Protein AF-A0A2W0BFN1-F1 (afdb_monomer)

Mean predicted aligned error: 18.34 Å

Nearest PDB structures (foldseek):
  6elt-assembly1_A  TM=2.221E-01  e=1.444E+00  Malus domestica

Foldseek 3Di:
DDDDDDDDDDPPPPPPDPPPQPAWWKKWKWQFADWDDWWFWWKWAFQDADDPVPDDPVDHGDTDDTPGPGQTDDPVSHRHIDIDGCPVVVVCPVVVVGDHRDIDTGGPPDIGTDTDAQPPPPDPDRGDRDTDRPDHGPDPPDPPDPDDDDDDDDDDDDDDDDDDDDDDDDDDDDDDDDDDDDDD

Solvent-accessible surface area (backbone atoms only — not comparable to full-atom values): 12306 Å² total; per-residue (Å²): 140,80,88,82,80,85,78,82,83,72,80,78,84,74,91,78,68,88,69,71,83,65,61,50,44,28,29,46,36,45,41,25,68,45,68,86,37,60,37,25,27,27,40,25,34,28,64,37,83,79,53,82,95,67,58,41,97,92,52,66,62,50,74,52,60,72,80,39,73,66,50,75,38,51,83,82,38,57,77,29,74,48,77,42,79,40,38,69,63,52,49,30,45,76,68,64,77,42,83,83,53,56,75,41,82,42,69,59,63,79,50,36,75,40,64,58,49,69,86,49,89,87,54,100,59,82,38,59,80,48,78,41,73,75,41,84,41,76,82,71,78,79,75,77,80,74,79,80,76,79,82,76,80,81,77,80,82,80,80,83,78,78,83,77,83,82,77,83,82,76,80,82,77,81,83,76,81,83,78,84,83,82,92,132

Secondary structure (DSSP, 8-state):
--PPPPPP--------------PPPEEEEEEEEEEEE-EEEEEEEE-S---GGG--TTSPPPEEEEEEEEEEE-GGGTTEEEEEE-HHHHHHHHTTSS----EEEEEESS-EEEE--TT-TTSSS-----EEE---PPPPPPPPPPPPPPPPPPPPPPPPPPPPPPPPPPPPPPPPPPPPPPP-

Struc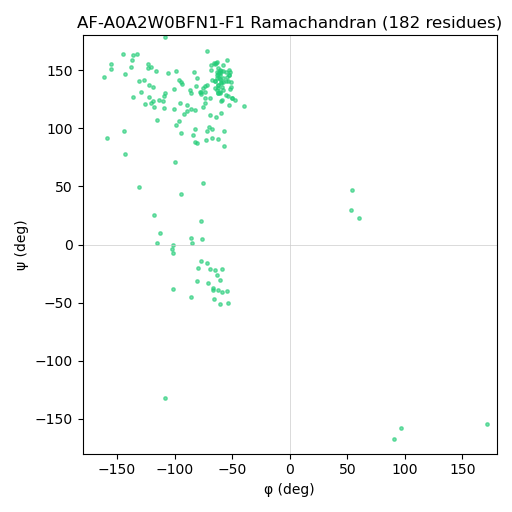ture (mmCIF, N/CA/C/O backbone):
data_AF-A0A2W0BFN1-F1
#
_entry.id   AF-A0A2W0BFN1-F1
#
loop_
_atom_site.group_PDB
_atom_site.id
_atom_site.type_symbol
_atom_site.label_atom_id
_atom_site.label_alt_id
_atom_site.label_comp_id
_atom_site.label_asym_id
_atom_site.label_entity_id
_atom_site.label_seq_id
_atom_site.pdbx_PDB_ins_code
_atom_site.Cartn_x
_atom_site.Cartn_y
_atom_site.Cartn_z
_atom_site.occupancy
_atom_site.B_iso_or_equiv
_atom_site.auth_seq_id
_atom_site.auth_comp_id
_atom_site.auth_asym_id
_atom_site.auth_atom_id
_atom_site.pdbx_PDB_model_num
ATOM 1 N N . MET A 1 1 ? 3.990 25.403 72.507 1.00 41.53 1 MET A N 1
ATOM 2 C CA . MET A 1 1 ? 3.466 24.289 71.687 1.00 41.53 1 MET A CA 1
ATOM 3 C C . MET A 1 1 ? 2.270 24.810 70.907 1.00 41.53 1 MET A C 1
ATOM 5 O O . MET A 1 1 ? 1.248 25.089 71.515 1.00 41.53 1 MET A O 1
ATOM 9 N N . HIS A 1 2 ? 2.422 25.032 69.601 1.00 37.16 2 HIS A N 1
ATOM 10 C CA . HIS A 1 2 ? 1.338 25.475 68.718 1.00 37.16 2 HIS A CA 1
ATOM 11 C C . HIS A 1 2 ? 0.941 24.310 67.798 1.00 37.16 2 HIS A C 1
ATOM 13 O O . HIS A 1 2 ? 1.837 23.699 67.214 1.00 37.16 2 HIS A O 1
ATOM 19 N N . PRO A 1 3 ? -0.353 23.970 67.668 1.00 35.69 3 PRO A N 1
ATOM 20 C CA . PRO A 1 3 ? -0.784 22.882 66.800 1.00 35.69 3 PRO A CA 1
ATOM 21 C C . PRO A 1 3 ? -0.696 23.301 65.326 1.00 35.69 3 PRO A C 1
ATOM 23 O O . PRO A 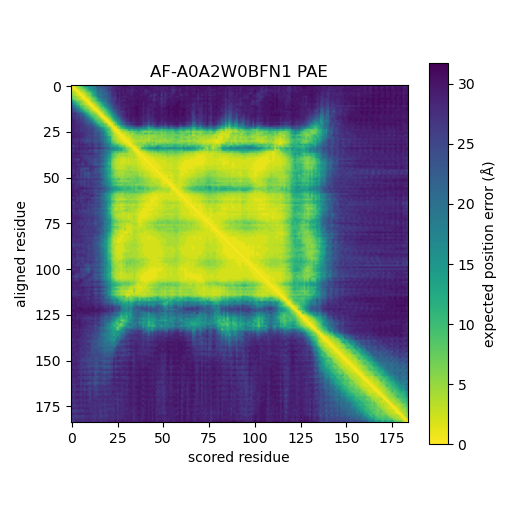1 3 ? -1.256 24.320 64.915 1.00 35.69 3 PRO A O 1
ATOM 26 N N . VAL A 1 4 ? 0.011 22.499 64.529 1.00 40.69 4 VAL A N 1
ATOM 27 C CA . VAL A 1 4 ? 0.112 22.645 63.072 1.00 40.69 4 VAL A CA 1
ATOM 28 C C . VAL A 1 4 ? -1.213 22.189 62.452 1.00 40.69 4 VAL A C 1
ATOM 30 O O . VAL A 1 4 ? -1.637 21.055 62.667 1.00 40.69 4 VAL A O 1
ATOM 33 N N . ARG A 1 5 ? -1.889 23.066 61.698 1.00 34.88 5 ARG A N 1
ATOM 34 C CA . ARG A 1 5 ? -3.073 22.695 60.903 1.00 34.88 5 ARG A CA 1
ATOM 35 C C . ARG A 1 5 ? -2.626 22.062 59.575 1.00 34.88 5 ARG A C 1
ATOM 37 O O . ARG A 1 5 ? -1.735 22.624 58.939 1.00 34.88 5 ARG A O 1
ATOM 44 N N . PRO A 1 6 ? -3.236 20.955 59.119 1.00 33.44 6 PRO A N 1
ATOM 45 C CA . PRO A 1 6 ? -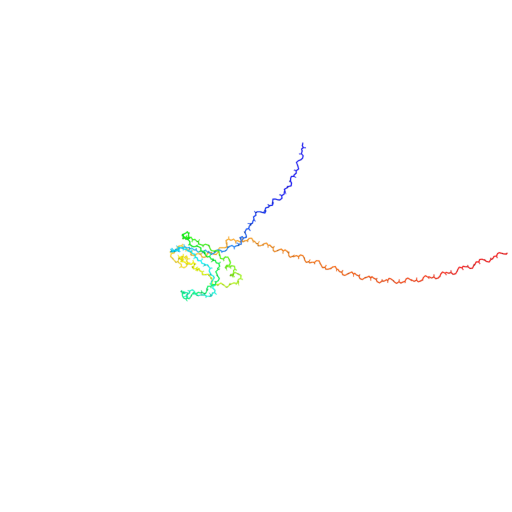2.955 20.401 57.799 1.00 33.44 6 PRO A CA 1
ATOM 46 C C . PRO A 1 6 ? -3.579 21.261 56.687 1.00 33.44 6 PRO A C 1
ATOM 48 O O . PRO A 1 6 ? -4.754 21.621 56.751 1.00 33.44 6 PRO A O 1
ATOM 51 N N . LEU A 1 7 ? -2.782 21.587 55.665 1.00 33.12 7 LEU A N 1
ATOM 52 C CA . LEU A 1 7 ? -3.231 22.197 54.408 1.00 33.12 7 LEU A CA 1
ATOM 53 C C . LEU A 1 7 ? -3.931 21.133 53.540 1.00 33.12 7 LEU A C 1
ATOM 55 O O . LEU A 1 7 ? -3.385 20.037 53.392 1.00 33.12 7 LEU A O 1
ATOM 59 N N . PRO A 1 8 ? -5.098 21.419 52.936 1.00 34.53 8 PRO A N 1
ATOM 60 C CA . PRO A 1 8 ? -5.735 20.488 52.014 1.00 34.53 8 PRO A CA 1
ATOM 61 C C . PRO A 1 8 ? -4.921 20.384 50.716 1.00 34.53 8 PRO A C 1
ATOM 63 O O . PRO A 1 8 ? -4.637 21.385 50.057 1.00 34.53 8 PRO A O 1
ATOM 66 N N . LEU A 1 9 ? -4.563 19.156 50.338 1.00 33.09 9 LEU A N 1
ATOM 67 C CA . LEU A 1 9 ? -4.060 18.833 49.006 1.00 33.09 9 LEU A CA 1
ATOM 68 C C . LEU A 1 9 ? -5.203 19.030 48.004 1.00 33.09 9 LEU A C 1
ATOM 70 O O . LEU A 1 9 ? -6.071 18.171 47.861 1.00 33.09 9 LEU A O 1
ATOM 74 N N . ALA A 1 10 ? -5.216 20.169 47.315 1.00 34.22 10 ALA A N 1
ATOM 75 C CA . ALA A 1 10 ? -6.008 20.304 46.102 1.00 34.22 10 ALA A CA 1
ATOM 76 C C . ALA A 1 10 ? -5.443 19.341 45.036 1.00 34.22 10 ALA A C 1
ATOM 78 O O . ALA A 1 10 ? -4.218 19.296 44.856 1.00 34.22 10 ALA A O 1
ATOM 79 N N . PRO A 1 11 ? -6.284 18.578 44.315 1.00 32.56 11 PRO A N 1
ATOM 80 C CA . PRO A 1 11 ? -5.831 17.809 43.166 1.00 32.56 11 PRO A CA 1
ATOM 81 C C . PRO A 1 11 ? -5.217 18.771 42.147 1.00 32.56 11 PRO A C 1
ATOM 83 O O . PRO A 1 11 ? -5.860 19.735 41.731 1.00 32.56 11 PRO A O 1
ATOM 86 N N . ARG A 1 12 ? -3.962 18.530 41.757 1.00 33.00 12 ARG A N 1
ATOM 87 C CA . ARG A 1 12 ? -3.362 19.218 40.612 1.00 33.00 12 ARG A CA 1
ATOM 88 C C . ARG A 1 12 ? -4.212 18.894 39.385 1.00 33.00 12 ARG A C 1
ATOM 90 O O . ARG A 1 12 ? -4.265 17.742 38.965 1.00 33.00 12 ARG A O 1
ATOM 97 N N . ASP A 1 13 ? -4.877 19.916 38.851 1.00 39.34 13 ASP A N 1
ATOM 98 C CA . ASP A 1 13 ? -5.512 19.902 37.535 1.00 39.34 13 ASP A CA 1
ATOM 99 C C . ASP A 1 13 ? -4.426 19.569 36.504 1.00 39.34 13 ASP A C 1
ATOM 101 O O . ASP A 1 13 ? -3.613 20.415 36.135 1.00 39.34 13 ASP A O 1
ATOM 105 N N . ASN A 1 14 ? -4.350 18.297 36.108 1.00 36.16 14 ASN A N 1
ATOM 106 C CA . ASN A 1 14 ? -3.402 17.817 35.112 1.00 36.16 14 ASN A CA 1
ATOM 107 C C . ASN A 1 14 ? -4.052 17.804 33.721 1.00 36.16 14 ASN A C 1
ATOM 109 O O . ASN A 1 14 ? -3.891 16.857 32.956 1.00 36.16 14 ASN A O 1
ATOM 113 N N . ARG A 1 15 ? -4.788 18.868 33.370 1.00 38.66 15 ARG A N 1
ATOM 114 C CA . ARG A 1 15 ? -5.240 19.142 31.995 1.00 38.66 15 ARG A CA 1
ATOM 115 C C . ARG A 1 15 ? -4.110 19.676 31.108 1.00 38.66 15 ARG A C 1
ATOM 117 O O . ARG A 1 15 ? -4.233 20.711 30.462 1.00 38.66 15 ARG A O 1
ATOM 124 N N . ARG A 1 16 ? -2.993 18.946 31.065 1.00 38.72 16 ARG A N 1
ATOM 125 C CA . ARG A 1 16 ? -1.975 19.047 30.010 1.00 38.72 16 ARG A CA 1
ATOM 126 C C . ARG A 1 16 ? -1.408 17.672 29.693 1.00 38.72 16 ARG A C 1
ATOM 128 O O . ARG A 1 16 ? -0.296 17.327 30.070 1.00 38.72 16 ARG A O 1
ATOM 135 N N . SER A 1 17 ? -2.186 16.917 28.942 1.00 35.03 17 SER A N 1
ATOM 136 C CA . SER A 1 17 ? -1.649 16.106 27.862 1.00 35.03 17 SER A CA 1
ATOM 137 C C . SER A 1 17 ? -2.816 15.841 26.935 1.00 35.03 17 SER A C 1
ATOM 139 O O . SER A 1 17 ? -3.565 14.884 27.131 1.00 35.03 17 SER A O 1
ATOM 141 N N . ASP A 1 18 ? -2.974 16.708 25.942 1.00 38.28 18 ASP A N 1
ATOM 142 C CA . ASP A 1 18 ? -3.550 16.300 24.673 1.00 38.28 18 ASP A CA 1
ATOM 143 C C . ASP A 1 18 ? -2.665 15.156 24.164 1.00 38.28 18 ASP A C 1
ATOM 145 O O . ASP A 1 18 ? -1.675 15.358 23.462 1.00 38.28 18 ASP A O 1
ATOM 149 N N . GLN A 1 19 ? -2.957 13.936 24.620 1.00 34.06 19 GLN A N 1
ATOM 150 C CA . GLN A 1 19 ? -2.520 12.743 23.933 1.00 34.06 19 GLN A CA 1
ATOM 151 C C . GLN A 1 19 ? -3.294 12.745 22.628 1.00 34.06 19 GLN A C 1
ATOM 153 O O . GLN A 1 19 ? -4.426 12.272 22.550 1.00 34.06 19 GLN A O 1
ATOM 158 N N . GLN A 1 20 ? -2.668 13.348 21.618 1.00 34.41 20 GLN A N 1
ATOM 159 C CA . GLN A 1 20 ? -2.925 13.036 20.227 1.00 34.41 20 GLN A CA 1
ATOM 160 C C . GLN A 1 20 ? -3.099 11.523 20.126 1.00 34.41 20 GLN A C 1
ATOM 162 O O . GLN A 1 20 ? -2.230 10.746 20.534 1.00 34.41 20 GLN A O 1
ATOM 167 N N . GLY A 1 21 ? -4.288 11.128 19.678 1.00 35.31 21 GLY A N 1
ATOM 168 C CA . GLY A 1 21 ? -4.669 9.744 19.492 1.00 35.31 21 GLY A CA 1
ATOM 169 C C . GLY A 1 21 ? -3.766 9.108 18.451 1.00 35.31 21 GLY A C 1
ATOM 170 O O . GLY A 1 21 ? -4.058 9.142 17.264 1.00 35.31 21 GLY A O 1
ATOM 171 N N . HIS A 1 22 ? -2.667 8.515 18.897 1.00 39.03 22 HIS A N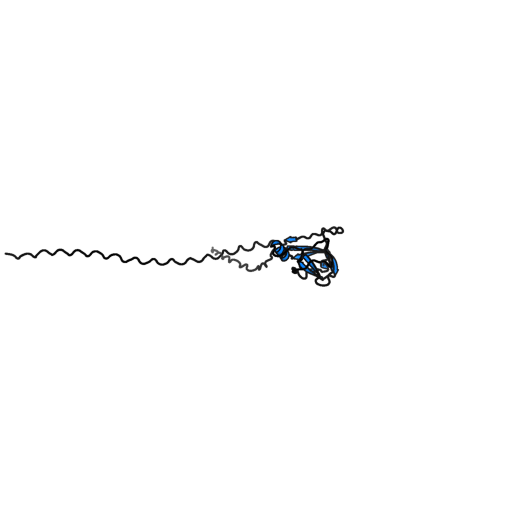 1
ATOM 172 C CA . HIS A 1 22 ? -1.901 7.599 18.073 1.00 39.03 22 HIS A CA 1
ATOM 173 C C . HIS A 1 22 ? -2.591 6.244 18.160 1.00 39.03 22 HIS A C 1
ATOM 175 O O . HIS A 1 22 ? -2.317 5.440 19.059 1.00 39.03 22 HIS A O 1
ATOM 181 N N . GLY A 1 23 ? -3.549 6.056 17.248 1.00 48.66 23 GLY A N 1
ATOM 182 C CA . GLY A 1 23 ? -4.025 4.738 16.860 1.00 48.66 23 GLY A CA 1
ATOM 183 C C . GLY A 1 23 ? -2.852 3.872 16.407 1.00 48.66 23 GLY A C 1
ATOM 184 O O . GLY A 1 23 ? -1.768 4.363 16.104 1.00 48.66 23 GLY A O 1
ATOM 185 N N . SER A 1 24 ? -3.051 2.566 16.438 1.00 54.44 24 SER A N 1
ATOM 186 C CA . SER A 1 24 ? -2.087 1.599 15.934 1.00 54.44 24 SER A CA 1
ATOM 187 C C . SER A 1 24 ? -1.672 1.904 14.500 1.00 54.44 24 SER A C 1
ATOM 189 O O . SER A 1 24 ? -2.537 1.886 13.632 1.00 54.44 24 SER A O 1
ATOM 191 N N . THR A 1 25 ? -0.384 2.146 14.255 1.00 61.53 25 THR A N 1
ATOM 192 C CA . THR A 1 25 ? 0.157 2.291 12.896 1.00 61.53 25 THR A CA 1
ATOM 193 C C . THR A 1 25 ? 0.674 0.943 12.404 1.00 61.53 25 THR A C 1
ATOM 195 O O . THR A 1 25 ? 1.291 0.202 13.169 1.00 61.53 25 THR A O 1
ATOM 198 N N . LEU A 1 26 ? 0.403 0.607 11.148 1.00 64.12 26 LEU A N 1
ATOM 199 C CA . LEU A 1 26 ? 0.902 -0.582 10.471 1.00 64.12 26 LEU A CA 1
ATOM 200 C C . LEU A 1 26 ? 1.764 -0.155 9.278 1.00 64.12 26 LEU A C 1
ATOM 202 O O . LEU A 1 26 ? 1.288 0.519 8.364 1.00 64.12 26 LEU A O 1
ATOM 206 N N . GLY A 1 27 ? 3.042 -0.531 9.317 1.00 67.69 27 GLY A N 1
ATOM 207 C CA . GLY A 1 27 ? 4.043 -0.118 8.335 1.00 67.69 27 GLY A CA 1
ATOM 208 C C . GLY A 1 27 ? 4.336 -1.195 7.291 1.00 67.69 27 GLY A C 1
ATOM 209 O O . GLY A 1 27 ? 4.568 -2.348 7.648 1.00 67.69 27 GLY A O 1
ATOM 210 N N . PHE A 1 28 ? 4.376 -0.811 6.013 1.00 73.62 28 PHE A N 1
ATOM 211 C CA . PHE A 1 28 ? 5.054 -1.550 4.944 1.00 73.62 28 PHE A CA 1
ATOM 212 C C . PHE A 1 28 ? 6.523 -1.123 4.916 1.00 73.62 28 PHE A C 1
ATOM 214 O O . PHE A 1 28 ? 6.817 0.076 4.866 1.00 73.62 28 PHE A O 1
ATOM 221 N N . ARG A 1 29 ? 7.448 -2.088 4.910 1.00 71.12 29 ARG A N 1
ATOM 222 C CA . ARG A 1 29 ? 8.887 -1.820 4.860 1.00 71.12 29 ARG A CA 1
ATOM 223 C C . ARG A 1 29 ? 9.497 -2.306 3.546 1.00 71.12 29 ARG A C 1
ATOM 225 O O . ARG A 1 29 ? 9.384 -3.480 3.221 1.00 71.12 29 ARG A O 1
ATOM 232 N N . GLY A 1 30 ? 10.163 -1.412 2.813 1.00 67.19 30 GLY A N 1
ATOM 233 C CA . GLY A 1 30 ? 10.858 -1.735 1.560 1.00 67.19 30 GLY A CA 1
ATOM 234 C C . GLY A 1 30 ? 12.293 -1.215 1.559 1.00 67.19 30 GLY A C 1
ATOM 235 O O . GLY A 1 30 ? 12.528 -0.055 1.898 1.00 67.19 30 GLY A O 1
ATOM 236 N N . TYR A 1 31 ? 13.263 -2.055 1.197 1.00 71.81 31 TYR A N 1
ATOM 237 C CA . TYR A 1 31 ? 14.672 -1.656 1.145 1.00 71.81 31 TYR A CA 1
ATOM 238 C C . TYR A 1 31 ? 15.011 -1.016 -0.201 1.00 71.81 31 TYR A C 1
ATOM 240 O O . TYR A 1 31 ? 14.939 -1.674 -1.239 1.00 71.81 31 TYR A O 1
ATOM 248 N N . ALA A 1 32 ? 15.395 0.261 -0.195 1.00 69.50 32 ALA A N 1
ATOM 249 C CA . ALA A 1 32 ? 15.789 0.970 -1.407 1.00 69.50 32 ALA A CA 1
ATOM 250 C C . ALA A 1 32 ? 17.271 0.697 -1.718 1.00 69.50 32 ALA A C 1
ATOM 252 O O . ALA A 1 32 ? 18.172 1.362 -1.198 1.00 69.50 32 ALA A O 1
ATOM 253 N N . SER A 1 33 ? 17.525 -0.297 -2.570 1.00 64.69 33 SER A N 1
ATOM 254 C CA . SER A 1 33 ? 18.876 -0.773 -2.895 1.00 64.69 33 SER A CA 1
ATOM 255 C C . SER A 1 33 ? 19.580 0.111 -3.927 1.00 64.69 33 SER A C 1
ATOM 257 O O . SER A 1 33 ? 20.803 0.278 -3.899 1.00 64.69 33 SER A O 1
ATOM 259 N N . TRP A 1 34 ? 18.820 0.720 -4.840 1.00 65.81 34 TRP A N 1
ATOM 260 C CA . TRP A 1 34 ? 19.382 1.519 -5.922 1.00 65.81 34 TRP A CA 1
ATOM 261 C C . TRP A 1 34 ? 18.398 2.563 -6.452 1.00 65.81 34 TRP A C 1
ATOM 263 O O . TRP A 1 34 ? 17.189 2.365 -6.422 1.00 65.81 34 TRP A O 1
ATOM 273 N N . PHE A 1 35 ? 18.909 3.682 -6.965 1.00 68.38 35 PHE A N 1
ATOM 274 C CA . PHE A 1 35 ? 18.118 4.650 -7.725 1.00 68.38 35 PHE A CA 1
ATOM 275 C C . PHE A 1 35 ? 18.999 5.459 -8.682 1.00 68.38 35 PHE A C 1
ATOM 277 O O . PHE A 1 35 ? 20.192 5.655 -8.431 1.00 68.38 35 PHE A O 1
ATOM 284 N N . ILE A 1 36 ? 18.387 5.973 -9.751 1.00 73.19 36 ILE A N 1
ATOM 285 C CA . ILE A 1 36 ? 19.002 6.924 -10.699 1.00 73.19 36 ILE A CA 1
ATOM 286 C C . ILE A 1 36 ? 18.524 8.351 -10.415 1.00 73.19 36 ILE A C 1
ATOM 288 O O . ILE A 1 36 ? 19.295 9.305 -10.526 1.00 73.19 36 ILE A O 1
ATOM 292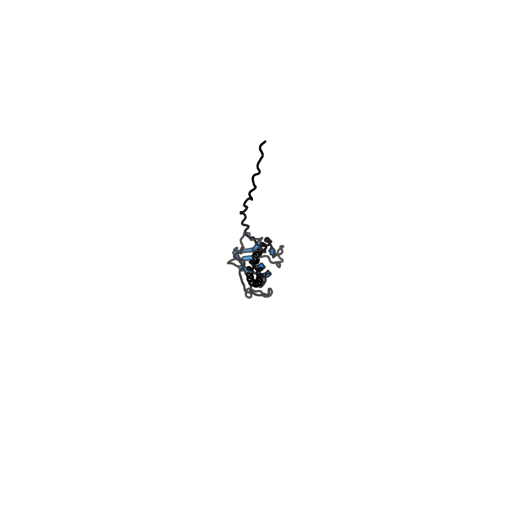 N N . ARG A 1 37 ? 17.244 8.505 -10.058 1.00 82.50 37 ARG A N 1
ATOM 293 C CA . ARG A 1 37 ? 16.580 9.797 -9.847 1.00 82.50 37 ARG A CA 1
ATOM 294 C C . ARG A 1 37 ? 15.735 9.744 -8.581 1.00 82.50 37 ARG A C 1
ATOM 296 O O . ARG A 1 37 ? 14.909 8.846 -8.436 1.00 82.50 37 ARG A O 1
ATOM 303 N N . CYS A 1 38 ? 15.968 10.706 -7.690 1.00 83.81 38 CYS A N 1
ATOM 304 C CA . CYS A 1 38 ? 15.114 10.974 -6.535 1.00 83.81 38 CYS A CA 1
ATOM 305 C C . CYS A 1 38 ? 13.764 11.528 -6.997 1.00 83.81 38 CYS A C 1
ATOM 307 O O . CYS A 1 38 ? 13.684 12.152 -8.052 1.00 83.81 38 CYS A O 1
ATOM 309 N N . GLY A 1 39 ? 12.734 11.343 -6.186 1.00 86.00 39 GLY A N 1
ATOM 310 C CA . GLY A 1 39 ? 11.386 11.803 -6.488 1.00 86.00 39 GLY A CA 1
ATOM 311 C C . GLY A 1 39 ? 10.409 11.245 -5.471 1.00 86.00 39 GLY A C 1
ATOM 312 O O . GLY A 1 39 ? 10.808 10.891 -4.362 1.00 86.00 39 GLY A O 1
ATOM 313 N N . SER A 1 40 ? 9.149 11.121 -5.856 1.00 89.31 40 SER A N 1
ATOM 314 C CA . SER A 1 40 ? 8.138 10.487 -5.023 1.00 89.31 40 SER A CA 1
ATOM 315 C C . SER A 1 40 ? 7.315 9.474 -5.808 1.00 89.31 40 SER A C 1
ATOM 317 O O . SER A 1 40 ? 7.320 9.439 -7.042 1.00 89.31 40 SER A O 1
ATOM 319 N N . PHE A 1 41 ? 6.619 8.619 -5.073 1.00 89.88 41 PHE A N 1
ATOM 320 C CA . PHE A 1 41 ? 5.604 7.731 -5.617 1.00 89.88 41 PHE A CA 1
ATOM 321 C C . PHE A 1 41 ? 4.383 7.697 -4.699 1.00 89.88 41 PHE A C 1
ATOM 323 O O . PHE A 1 41 ? 4.463 8.006 -3.510 1.00 89.88 41 PHE A O 1
ATOM 330 N N . ASP A 1 42 ? 3.259 7.297 -5.269 1.00 92.69 42 ASP A N 1
ATOM 331 C CA . ASP A 1 42 ? 2.018 7.029 -4.561 1.00 92.69 42 ASP A CA 1
ATOM 332 C C . ASP A 1 42 ? 1.877 5.519 -4.317 1.00 92.69 42 ASP A C 1
ATOM 334 O O . ASP A 1 42 ? 2.334 4.696 -5.115 1.00 92.69 42 ASP A O 1
ATOM 338 N N . VAL A 1 43 ? 1.211 5.147 -3.225 1.00 91.88 43 VAL A N 1
ATOM 339 C CA . VAL A 1 43 ? 0.779 3.771 -2.954 1.00 91.88 43 VAL A CA 1
ATOM 340 C C . VAL A 1 43 ? -0.695 3.664 -3.295 1.00 91.88 43 VAL A C 1
ATOM 342 O O . VAL A 1 43 ? -1.541 4.332 -2.693 1.00 91.88 43 VAL A O 1
ATOM 345 N N . VAL A 1 44 ? -0.996 2.831 -4.285 1.00 93.62 44 VAL A N 1
ATOM 346 C CA . VAL A 1 44 ? -2.328 2.704 -4.876 1.00 93.62 44 VAL A CA 1
ATOM 347 C C . VAL A 1 44 ? -2.805 1.265 -4.749 1.00 93.62 44 VAL A C 1
ATOM 349 O O . VAL A 1 44 ? -2.044 0.333 -5.002 1.00 93.62 44 VAL A O 1
ATOM 352 N N . ARG A 1 45 ? -4.070 1.058 -4.381 1.00 94.19 45 ARG A N 1
ATOM 353 C CA . ARG A 1 45 ? -4.662 -0.287 -4.364 1.00 94.19 45 ARG A CA 1
ATOM 354 C C . ARG A 1 45 ? -4.796 -0.824 -5.774 1.00 94.19 45 ARG A C 1
ATOM 356 O O . ARG A 1 45 ? -5.202 -0.104 -6.687 1.00 94.19 45 ARG A O 1
ATOM 363 N N . VAL A 1 46 ? -4.546 -2.112 -5.932 1.00 94.69 46 VAL A N 1
ATOM 364 C CA . VAL A 1 46 ? -4.919 -2.822 -7.150 1.00 94.69 46 VAL A CA 1
ATOM 365 C C . VAL A 1 46 ? -6.420 -3.123 -7.092 1.00 94.69 46 VAL A C 1
ATOM 367 O O . VAL A 1 46 ? -6.924 -3.589 -6.072 1.00 94.69 46 VAL A O 1
ATOM 370 N N . ALA A 1 47 ? -7.153 -2.819 -8.163 1.00 93.12 47 ALA A N 1
ATOM 371 C CA . ALA A 1 47 ? -8.616 -2.909 -8.210 1.00 93.12 47 ALA A CA 1
ATOM 372 C C . ALA A 1 47 ? -9.141 -4.166 -8.928 1.00 93.12 47 ALA A C 1
ATOM 374 O O . ALA A 1 47 ? -10.341 -4.438 -8.897 1.00 93.12 47 ALA A O 1
ATOM 375 N N . SER A 1 48 ? -8.259 -4.952 -9.548 1.00 93.25 48 SER A N 1
ATOM 376 C CA . SER A 1 48 ? -8.615 -6.180 -10.264 1.00 93.25 48 SER A CA 1
ATOM 377 C C . SER A 1 48 ? -7.630 -7.309 -9.990 1.00 93.25 48 SER A C 1
ATOM 379 O O . SER A 1 48 ? -6.444 -7.067 -9.777 1.00 93.25 48 SER A O 1
ATOM 381 N N . SER A 1 49 ? -8.104 -8.551 -10.088 1.00 91.62 49 SER A N 1
ATOM 382 C CA . SER A 1 49 ? -7.238 -9.732 -10.094 1.00 91.62 49 SER A CA 1
ATOM 383 C C . SER A 1 49 ? -6.173 -9.645 -11.190 1.00 91.62 49 SER A C 1
ATOM 385 O O . SER A 1 49 ? -6.435 -9.112 -12.271 1.00 91.62 49 SER A O 1
ATOM 387 N N . TRP A 1 50 ? -5.007 -10.229 -10.936 1.00 91.31 50 TRP A N 1
ATOM 388 C CA . TRP A 1 50 ? -3.899 -10.310 -11.883 1.00 91.31 50 TRP A CA 1
ATOM 389 C C . TRP A 1 50 ? -3.148 -11.630 -11.726 1.00 91.31 50 TRP A C 1
ATOM 391 O O . TRP A 1 50 ? -3.319 -12.333 -10.730 1.00 91.31 50 TRP A O 1
ATOM 401 N N . ASN A 1 51 ? -2.346 -11.970 -12.735 1.00 86.00 51 ASN A N 1
ATOM 402 C CA . ASN A 1 51 ? -1.490 -13.149 -12.729 1.00 86.00 51 ASN A CA 1
ATOM 403 C C . ASN A 1 51 ? -0.048 -12.725 -13.026 1.00 86.00 51 ASN A C 1
ATOM 405 O O . ASN A 1 51 ? 0.221 -12.159 -14.089 1.00 86.00 51 ASN A O 1
ATOM 409 N N . GLU A 1 52 ? 0.844 -13.024 -12.082 1.00 83.88 52 GLU A N 1
ATOM 410 C CA . GLU A 1 52 ? 2.278 -12.738 -12.134 1.00 83.88 52 GLU A CA 1
ATOM 411 C C . GLU A 1 52 ? 2.948 -13.293 -13.396 1.00 83.88 52 GLU A C 1
ATOM 413 O O . GLU A 1 52 ? 3.704 -12.574 -14.045 1.00 83.88 52 GLU A O 1
ATOM 418 N N . ASP A 1 53 ? 2.568 -14.496 -13.836 1.00 86.12 53 ASP A N 1
ATOM 419 C CA . ASP A 1 53 ? 3.133 -15.160 -15.020 1.00 86.12 53 ASP A CA 1
ATOM 420 C C . ASP A 1 53 ? 2.827 -14.418 -16.330 1.00 86.12 53 ASP A C 1
ATOM 422 O O . ASP A 1 53 ? 3.487 -14.609 -17.352 1.00 86.12 53 ASP A O 1
ATOM 426 N N . THR A 1 54 ? 1.782 -13.588 -16.327 1.00 85.75 54 THR A N 1
ATOM 427 C CA . THR A 1 54 ? 1.259 -12.915 -17.529 1.00 85.75 54 THR A CA 1
ATOM 428 C C . THR A 1 54 ? 1.393 -11.397 -17.476 1.00 85.75 54 THR A C 1
ATOM 430 O O . THR A 1 54 ? 0.938 -10.702 -18.392 1.00 85.75 54 THR A O 1
ATOM 433 N N . LEU A 1 55 ? 1.980 -10.868 -16.400 1.00 84.44 55 LEU A N 1
ATOM 434 C CA . LEU A 1 55 ? 2.045 -9.437 -16.156 1.00 84.44 55 LEU A CA 1
ATOM 435 C C . LEU A 1 55 ? 3.098 -8.804 -17.073 1.00 84.44 55 LEU A C 1
ATOM 437 O O . LEU A 1 55 ? 4.280 -9.134 -17.040 1.00 84.44 55 LEU A O 1
ATOM 441 N N . GLN A 1 56 ? 2.646 -7.895 -17.931 1.00 84.50 56 GLN A N 1
ATOM 442 C CA . GLN A 1 56 ? 3.471 -7.183 -18.907 1.00 84.50 56 GLN A CA 1
ATOM 443 C C . GLN A 1 56 ? 3.088 -5.702 -18.901 1.00 84.50 56 GLN A C 1
ATOM 445 O O . GLN A 1 56 ? 2.010 -5.336 -18.435 1.00 84.50 56 GLN A O 1
ATOM 450 N N . GLY A 1 57 ? 3.936 -4.833 -19.457 1.00 79.25 57 GLY A N 1
ATOM 451 C CA . GLY A 1 57 ? 3.693 -3.382 -19.455 1.00 79.25 57 GLY A CA 1
ATOM 452 C C . GLY A 1 57 ? 2.386 -2.939 -20.136 1.00 79.25 57 GLY A C 1
ATOM 453 O O . GLY A 1 57 ? 1.886 -1.858 -19.848 1.00 79.25 57 GLY A O 1
ATOM 454 N N . ASN A 1 58 ? 1.810 -3.769 -21.008 1.00 84.25 58 ASN A N 1
ATOM 455 C CA . ASN A 1 58 ? 0.521 -3.549 -21.675 1.00 84.25 58 ASN A CA 1
ATOM 456 C C . ASN A 1 58 ? -0.650 -4.336 -21.050 1.00 84.25 58 ASN A C 1
ATOM 458 O O . ASN A 1 58 ? -1.775 -4.223 -21.530 1.00 84.25 58 ASN A O 1
ATOM 462 N N . ASN A 1 59 ? -0.393 -5.128 -20.008 1.00 85.38 59 ASN A N 1
ATOM 463 C CA . ASN A 1 59 ? -1.360 -5.972 -19.306 1.00 85.38 59 ASN A CA 1
ATOM 464 C C . ASN A 1 59 ? -1.249 -5.739 -17.791 1.00 85.38 59 ASN A C 1
ATOM 466 O O . ASN A 1 59 ? -1.068 -6.667 -17.002 1.00 85.38 59 ASN A O 1
ATOM 470 N N . LEU A 1 60 ? -1.268 -4.465 -17.397 1.00 88.81 60 LEU A N 1
ATOM 471 C CA . LEU A 1 60 ? -1.245 -4.063 -15.995 1.00 88.81 60 LEU A CA 1
ATOM 472 C C . LEU A 1 60 ? -2.656 -4.176 -15.402 1.00 88.81 60 LEU A C 1
ATOM 474 O O . LEU A 1 60 ? -3.631 -3.860 -16.093 1.00 88.81 60 LEU A O 1
ATOM 478 N N . PRO A 1 61 ? -2.797 -4.582 -14.128 1.00 92.81 61 PRO A N 1
ATOM 479 C CA . PRO A 1 61 ? -4.095 -4.550 -13.480 1.00 92.81 61 PRO A CA 1
ATOM 480 C C . PRO A 1 61 ? -4.619 -3.121 -13.346 1.00 92.81 61 PRO A C 1
ATOM 482 O O . PRO A 1 61 ? -3.862 -2.149 -13.290 1.00 92.81 61 PRO A O 1
ATOM 485 N N . SER A 1 62 ? -5.942 -3.004 -13.245 1.00 93.69 62 SER A N 1
ATOM 486 C CA . SER A 1 62 ? -6.582 -1.722 -12.965 1.00 93.69 62 SER A CA 1
ATOM 487 C C . SER A 1 62 ? -6.151 -1.185 -11.598 1.00 93.69 62 SER A C 1
ATOM 489 O O . SER A 1 62 ? -6.069 -1.925 -10.614 1.00 93.69 62 SER A O 1
ATOM 491 N N . LEU A 1 63 ? -5.868 0.116 -11.544 1.00 94.25 63 LEU A N 1
ATOM 492 C CA . LEU A 1 63 ? -5.507 0.820 -10.319 1.00 94.25 63 LEU A CA 1
ATOM 493 C C . LEU A 1 63 ? -6.747 1.468 -9.701 1.00 94.25 63 LEU A C 1
ATOM 495 O O . LEU A 1 63 ? -7.598 2.002 -10.412 1.00 94.25 63 LEU A O 1
ATOM 499 N N . GLY A 1 64 ? -6.842 1.398 -8.377 1.00 92.81 64 GLY A N 1
ATOM 500 C CA . GLY A 1 64 ? -7.955 1.911 -7.591 1.00 92.81 64 GLY A CA 1
ATOM 501 C C . GLY A 1 64 ? -7.590 3.158 -6.790 1.00 92.81 64 GLY A C 1
ATOM 502 O O . GLY A 1 64 ? -7.039 4.128 -7.306 1.00 92.81 64 GLY A O 1
ATOM 503 N N . ILE A 1 65 ? -7.952 3.132 -5.507 1.00 91.12 65 ILE A N 1
ATOM 504 C CA . ILE A 1 65 ? -7.786 4.251 -4.575 1.00 91.12 65 ILE A CA 1
ATOM 505 C C . ILE A 1 65 ? -6.304 4.431 -4.224 1.00 91.12 65 ILE A C 1
ATOM 507 O O . ILE A 1 65 ? -5.598 3.458 -3.964 1.00 91.12 65 ILE A O 1
ATOM 511 N N . THR A 1 66 ? -5.842 5.682 -4.189 1.00 93.38 66 THR A N 1
ATOM 512 C CA . THR A 1 66 ? -4.539 6.047 -3.619 1.00 93.38 66 THR A CA 1
ATOM 513 C C . THR A 1 66 ? -4.651 6.171 -2.102 1.00 93.38 66 THR A C 1
ATOM 515 O O . THR A 1 66 ? -5.348 7.068 -1.626 1.00 93.38 66 THR A O 1
ATOM 518 N N . ASP A 1 67 ? -3.951 5.316 -1.358 1.00 89.56 67 ASP A N 1
ATOM 519 C CA . ASP A 1 67 ? -3.921 5.357 0.110 1.00 89.56 67 ASP A CA 1
ATOM 520 C C . ASP A 1 67 ? -2.860 6.314 0.641 1.00 89.56 67 ASP A C 1
ATOM 522 O O . ASP A 1 67 ? -3.126 7.112 1.537 1.00 89.56 67 ASP A O 1
ATOM 526 N N . VAL A 1 68 ? -1.657 6.251 0.070 1.00 89.25 68 VAL A N 1
ATOM 527 C CA . VAL A 1 68 ? -0.521 7.066 0.508 1.00 89.25 68 VAL A CA 1
ATOM 528 C C . VAL A 1 68 ? -0.038 7.880 -0.671 1.00 89.25 68 VAL A C 1
ATOM 530 O O . VAL A 1 68 ? 0.226 7.332 -1.740 1.00 89.25 68 VAL A O 1
ATOM 533 N N . ARG A 1 69 ? 0.073 9.193 -0.482 1.00 89.94 69 ARG A N 1
ATOM 534 C CA . ARG A 1 69 ? 0.565 10.108 -1.511 1.00 89.94 69 ARG A CA 1
ATOM 535 C C . ARG A 1 69 ? 1.970 10.579 -1.201 1.00 89.94 69 ARG A C 1
ATOM 537 O O . ARG A 1 69 ? 2.289 10.806 -0.036 1.00 89.94 69 ARG A O 1
ATOM 544 N N . ASN A 1 70 ? 2.745 10.826 -2.252 1.00 87.38 70 ASN A N 1
ATOM 545 C CA . ASN A 1 70 ? 4.042 11.494 -2.181 1.00 87.38 70 ASN A CA 1
ATOM 546 C C . ASN A 1 70 ? 5.026 10.838 -1.199 1.00 87.38 70 ASN A C 1
ATOM 548 O O . ASN A 1 70 ? 5.678 11.529 -0.418 1.00 87.38 70 ASN A O 1
ATOM 552 N N . VAL A 1 71 ? 5.164 9.513 -1.240 1.00 85.25 71 VAL A N 1
ATOM 553 C CA . VAL A 1 71 ? 6.237 8.831 -0.510 1.00 85.25 71 VAL A CA 1
ATOM 554 C C . VAL A 1 71 ? 7.571 9.284 -1.097 1.00 85.25 71 VAL A C 1
ATOM 556 O O . VAL A 1 71 ? 7.895 8.967 -2.243 1.00 85.25 71 VAL A O 1
ATOM 559 N N . GLU A 1 72 ? 8.329 10.064 -0.331 1.00 85.94 72 GLU A N 1
ATOM 560 C CA . GLU A 1 72 ? 9.577 10.662 -0.799 1.00 85.94 72 GLU A CA 1
ATOM 561 C C . GLU A 1 72 ? 10.729 9.649 -0.826 1.00 85.94 72 GLU A C 1
ATOM 563 O O . GLU A 1 72 ? 11.037 8.975 0.159 1.00 85.94 72 GLU A O 1
ATOM 568 N N . VAL A 1 73 ? 11.432 9.609 -1.957 1.00 83.38 73 VAL A N 1
ATOM 569 C CA . VAL A 1 73 ? 12.701 8.905 -2.134 1.00 83.38 73 VAL A CA 1
ATOM 570 C C . VAL A 1 73 ? 13.778 9.937 -2.414 1.00 83.38 73 VAL A C 1
ATOM 572 O O . VAL A 1 73 ? 13.866 10.517 -3.500 1.00 83.38 73 VAL A O 1
ATOM 575 N N . SER A 1 74 ? 14.626 10.151 -1.418 1.00 82.81 74 SER A N 1
ATOM 576 C CA . SER A 1 74 ? 15.730 11.102 -1.468 1.00 82.81 74 SER A CA 1
ATOM 577 C C . SER A 1 74 ? 17.072 10.377 -1.556 1.00 82.81 74 SER A C 1
ATOM 579 O O . SER A 1 74 ? 17.150 9.147 -1.525 1.00 82.81 74 SER A O 1
ATOM 581 N N . LYS A 1 75 ? 18.171 11.136 -1.634 1.00 77.00 75 LYS A N 1
ATOM 582 C CA . LYS A 1 75 ? 19.515 10.542 -1.614 1.00 77.00 75 LYS A CA 1
ATOM 583 C C . LYS A 1 75 ? 19.780 9.767 -0.321 1.00 77.00 75 LYS A C 1
ATOM 585 O O . LYS A 1 75 ? 20.516 8.785 -0.332 1.00 77.00 75 LYS A O 1
ATOM 590 N N . GLN A 1 76 ? 19.155 10.210 0.764 1.00 76.62 76 GLN A N 1
ATOM 591 C CA . GLN A 1 76 ? 19.212 9.632 2.097 1.00 76.62 76 GLN A CA 1
ATOM 592 C C . GLN A 1 76 ? 18.448 8.310 2.194 1.00 76.62 76 GLN A C 1
ATOM 594 O O . GLN A 1 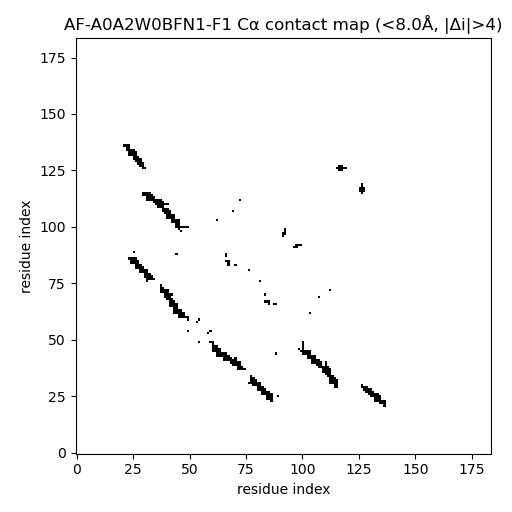76 ? 18.672 7.561 3.132 1.00 76.62 76 GLN A O 1
ATOM 599 N N . SER A 1 77 ? 17.577 7.997 1.235 1.00 78.25 77 SER A N 1
ATOM 600 C CA . SER A 1 77 ? 16.869 6.717 1.192 1.00 78.25 77 SER A CA 1
ATOM 601 C C . SER A 1 77 ? 17.761 5.572 0.690 1.00 78.25 77 SER A C 1
ATOM 603 O O . SER A 1 77 ? 17.396 4.412 0.849 1.00 78.25 77 SER A O 1
ATOM 605 N N . LYS A 1 78 ? 18.931 5.861 0.091 1.00 74.19 78 LYS A N 1
ATOM 606 C CA . LYS A 1 78 ? 19.824 4.829 -0.466 1.00 74.19 78 LYS A CA 1
ATOM 607 C C . LYS A 1 78 ? 20.313 3.882 0.621 1.00 74.19 78 LYS A C 1
ATOM 609 O O . LYS A 1 78 ? 20.880 4.346 1.602 1.00 74.19 78 LYS A O 1
ATOM 614 N N . ASN A 1 79 ? 20.212 2.577 0.390 1.00 71.50 79 ASN A N 1
ATOM 615 C CA . ASN A 1 79 ? 20.652 1.540 1.326 1.00 71.50 79 ASN A CA 1
ATOM 616 C C . ASN A 1 79 ? 19.928 1.600 2.684 1.00 71.50 79 ASN A C 1
ATOM 618 O O . ASN A 1 79 ? 20.442 1.109 3.693 1.00 71.50 79 ASN A O 1
ATOM 622 N N . HIS A 1 80 ? 18.738 2.200 2.708 1.00 71.38 80 HIS A N 1
ATOM 623 C CA . HIS A 1 80 ? 17.888 2.293 3.881 1.00 71.38 80 HIS A CA 1
ATOM 624 C C . HIS A 1 80 ? 16.514 1.690 3.595 1.00 71.38 80 HIS A C 1
ATOM 626 O O . HIS A 1 80 ? 16.043 1.619 2.459 1.00 71.38 80 HIS A O 1
ATOM 632 N N . TYR A 1 81 ? 15.861 1.264 4.671 1.00 72.62 81 TYR A N 1
ATOM 633 C CA . TYR A 1 81 ? 14.460 0.890 4.625 1.00 72.62 81 TYR A CA 1
ATOM 634 C C . TYR A 1 81 ? 13.582 2.136 4.599 1.00 72.62 81 TYR A C 1
ATOM 636 O O . TYR A 1 81 ? 13.710 3.006 5.462 1.00 72.62 81 TYR A O 1
ATOM 644 N N . LEU A 1 82 ? 12.656 2.173 3.650 1.00 74.44 82 LEU A N 1
ATOM 645 C CA . LEU A 1 82 ? 11.511 3.069 3.671 1.00 74.44 82 LEU A CA 1
ATOM 646 C C . LEU A 1 82 ? 10.390 2.403 4.466 1.00 74.44 82 LEU A C 1
ATOM 648 O O . LEU A 1 82 ? 10.111 1.221 4.268 1.00 74.44 82 LEU A O 1
ATOM 652 N N . VAL A 1 83 ? 9.784 3.166 5.374 1.00 78.56 83 VAL A N 1
ATOM 653 C CA . VAL A 1 83 ? 8.603 2.762 6.140 1.00 78.56 83 VAL A CA 1
ATOM 654 C C . VAL A 1 83 ? 7.432 3.587 5.635 1.00 78.56 83 VAL A C 1
ATOM 656 O O . VAL A 1 83 ? 7.498 4.816 5.616 1.00 78.56 83 VAL A O 1
ATOM 659 N N . ILE A 1 84 ? 6.384 2.905 5.193 1.00 80.62 84 ILE A N 1
ATOM 660 C CA . ILE A 1 84 ? 5.183 3.504 4.621 1.00 80.62 84 ILE A CA 1
ATOM 661 C C . ILE A 1 84 ? 4.009 3.114 5.509 1.00 80.62 84 ILE A C 1
ATOM 663 O O . ILE A 1 84 ? 3.751 1.926 5.695 1.00 80.62 84 ILE A O 1
ATOM 667 N N . ASP A 1 85 ? 3.283 4.101 6.026 1.00 80.44 85 ASP A N 1
ATOM 668 C CA . ASP A 1 85 ? 2.051 3.858 6.776 1.00 80.44 85 ASP A CA 1
ATOM 669 C C . ASP A 1 85 ? 0.953 3.353 5.830 1.00 80.44 85 ASP A C 1
ATOM 671 O O . ASP A 1 85 ? 0.468 4.092 4.975 1.00 80.44 85 ASP A O 1
ATOM 675 N N . VAL A 1 86 ? 0.566 2.087 5.982 1.00 83.69 86 VAL A N 1
ATOM 676 C CA . VAL A 1 86 ? -0.506 1.435 5.211 1.00 83.69 86 VAL A CA 1
ATOM 677 C C . VAL A 1 86 ? -1.646 0.976 6.124 1.00 83.69 86 VAL A C 1
ATOM 679 O O . VAL A 1 86 ? -2.389 0.049 5.797 1.00 83.69 86 VAL A O 1
ATOM 682 N N . THR A 1 87 ? -1.800 1.623 7.282 1.00 82.38 87 THR A N 1
ATOM 683 C CA . THR A 1 87 ? -2.784 1.252 8.310 1.00 82.38 87 THR A CA 1
ATOM 684 C C . THR A 1 87 ? -4.193 1.162 7.750 1.00 82.38 87 THR A C 1
ATOM 686 O O . THR A 1 87 ? -4.880 0.164 7.948 1.00 82.38 87 THR A O 1
ATOM 689 N N . GLU A 1 88 ? -4.617 2.194 7.028 1.00 86.31 88 GLU A N 1
ATOM 690 C CA . GLU A 1 88 ? -5.967 2.292 6.472 1.00 86.31 88 GLU A CA 1
ATOM 691 C C . GLU A 1 88 ? -6.227 1.240 5.391 1.00 86.31 88 GLU A C 1
ATOM 693 O O . GLU A 1 88 ? -7.276 0.595 5.370 1.00 86.31 88 GLU A O 1
ATOM 698 N N . LEU A 1 89 ? -5.215 0.986 4.566 1.00 87.69 89 LEU A N 1
ATOM 699 C CA . LEU A 1 89 ? -5.231 -0.039 3.534 1.00 87.69 89 LEU A CA 1
ATOM 700 C C . LEU A 1 89 ? -5.432 -1.433 4.130 1.00 87.69 89 LEU A C 1
ATOM 702 O O . LEU A 1 89 ? -6.335 -2.165 3.723 1.00 87.69 89 LEU A O 1
ATOM 706 N N . VAL A 1 90 ? -4.630 -1.793 5.132 1.00 85.75 90 VAL A N 1
ATOM 707 C CA . VAL A 1 90 ? -4.736 -3.111 5.771 1.00 85.75 90 VAL A CA 1
ATOM 708 C C . VAL A 1 90 ? -6.000 -3.220 6.617 1.00 85.75 90 VAL A C 1
ATOM 710 O O . VAL A 1 90 ? -6.613 -4.288 6.661 1.00 85.75 90 VAL A O 1
ATOM 713 N N . ARG A 1 91 ? -6.445 -2.124 7.239 1.00 87.12 91 ARG A N 1
ATOM 714 C CA . ARG A 1 91 ? -7.719 -2.081 7.961 1.00 87.12 91 ARG A CA 1
ATOM 715 C C . ARG A 1 91 ? -8.893 -2.417 7.047 1.00 87.12 91 ARG A C 1
ATOM 717 O O . ARG A 1 91 ? -9.774 -3.170 7.460 1.00 87.12 91 ARG A O 1
ATOM 724 N N . ASP A 1 92 ? -8.890 -1.912 5.819 1.00 90.06 92 ASP A N 1
ATOM 725 C CA . ASP A 1 92 ? -9.945 -2.215 4.856 1.00 90.06 92 ASP A CA 1
ATOM 726 C C . ASP A 1 92 ? -9.948 -3.686 4.416 1.00 90.06 92 ASP A C 1
ATOM 728 O O . ASP A 1 92 ? -11.014 -4.295 4.293 1.00 90.06 92 ASP A O 1
ATOM 732 N N . TRP A 1 93 ? -8.769 -4.295 4.257 1.00 89.19 93 TRP A N 1
ATOM 733 C CA . TRP A 1 93 ? -8.658 -5.730 3.974 1.00 89.19 93 TRP A CA 1
ATOM 734 C C . TRP A 1 93 ? -9.145 -6.595 5.136 1.00 89.19 93 TRP A C 1
ATOM 736 O O . TRP A 1 93 ? -9.928 -7.517 4.927 1.00 89.19 93 TRP A O 1
ATOM 746 N N . VAL A 1 94 ? -8.723 -6.290 6.366 1.00 88.50 94 VAL A N 1
ATOM 747 C CA . VAL A 1 94 ? -9.120 -7.048 7.565 1.00 88.50 94 VAL A CA 1
ATOM 748 C C . VAL A 1 94 ? -10.629 -6.973 7.795 1.00 88.50 94 VAL A C 1
ATOM 750 O O . VAL A 1 94 ? -11.252 -7.969 8.161 1.00 88.50 94 VAL A O 1
ATOM 753 N N . ASN A 1 95 ? -11.229 -5.808 7.549 1.00 91.31 95 ASN A N 1
ATOM 754 C CA . ASN A 1 95 ? -12.663 -5.595 7.727 1.00 91.31 95 ASN A CA 1
ATOM 755 C C . ASN A 1 95 ? -13.501 -6.020 6.510 1.00 91.31 95 ASN A C 1
ATOM 757 O O . ASN A 1 95 ? -14.722 -5.870 6.546 1.00 91.31 95 ASN A O 1
ATOM 761 N N . ASN A 1 96 ? -12.876 -6.543 5.447 1.00 90.31 96 ASN A N 1
ATOM 762 C CA . ASN A 1 96 ? -13.522 -6.896 4.179 1.00 90.31 96 ASN A CA 1
ATOM 763 C C . ASN A 1 96 ? -14.342 -5.746 3.560 1.00 90.31 96 ASN A C 1
ATOM 765 O O . ASN A 1 96 ? -15.340 -5.985 2.878 1.00 90.31 96 ASN A O 1
ATOM 769 N N . THR A 1 97 ? -13.952 -4.491 3.797 1.00 93.50 97 THR A N 1
ATOM 770 C CA . THR A 1 97 ? -14.613 -3.320 3.195 1.00 93.50 97 THR A CA 1
ATOM 771 C C . THR A 1 97 ? -14.151 -3.096 1.758 1.00 93.50 97 THR A C 1
ATOM 773 O O . THR A 1 97 ? -14.849 -2.436 0.989 1.00 93.50 97 THR A O 1
ATOM 776 N N . GLN A 1 98 ? -12.993 -3.653 1.388 1.00 89.62 98 GLN A N 1
ATOM 777 C CA . GLN A 1 98 ? -12.430 -3.629 0.042 1.00 89.62 98 GLN A CA 1
ATOM 778 C C . GLN A 1 98 ? -11.729 -4.961 -0.272 1.00 89.62 98 GLN A C 1
ATOM 780 O O . GLN A 1 98 ? -11.155 -5.575 0.632 1.00 89.62 98 GLN A O 1
ATOM 785 N N . PRO A 1 99 ? -11.740 -5.422 -1.537 1.00 90.12 99 PRO A N 1
ATOM 786 C CA . PRO A 1 99 ? -11.033 -6.635 -1.927 1.00 90.12 99 PRO A CA 1
ATOM 787 C C . PRO A 1 99 ? -9.511 -6.449 -1.844 1.00 90.12 99 PRO A C 1
ATOM 789 O O . PRO A 1 99 ? -8.983 -5.356 -2.064 1.00 90.12 99 PRO A O 1
ATOM 792 N N . ASN A 1 100 ? -8.796 -7.538 -1.559 1.00 92.94 100 ASN A N 1
ATOM 793 C CA . ASN A 1 100 ? -7.338 -7.554 -1.545 1.00 92.94 100 ASN A CA 1
ATOM 794 C C . ASN A 1 100 ? -6.789 -8.122 -2.862 1.00 92.94 100 ASN A C 1
ATOM 796 O O . ASN A 1 100 ? -6.771 -9.335 -3.058 1.00 92.94 100 ASN A O 1
ATOM 800 N N . TYR A 1 101 ? -6.317 -7.233 -3.739 1.00 92.50 101 TYR A N 1
ATOM 801 C CA . TYR A 1 101 ? -5.552 -7.587 -4.942 1.00 92.50 101 TYR A CA 1
ATOM 802 C C . TYR A 1 101 ? -4.091 -7.108 -4.875 1.00 92.50 101 TYR A C 1
ATOM 804 O O . TYR A 1 101 ? -3.373 -7.165 -5.873 1.00 92.50 101 TYR A O 1
ATOM 812 N N . GLY A 1 102 ? -3.643 -6.637 -3.707 1.00 90.12 102 GLY A N 1
ATOM 813 C CA . GLY A 1 102 ? -2.316 -6.060 -3.500 1.00 90.12 102 GLY A CA 1
ATOM 814 C C . GLY A 1 102 ? -2.233 -4.546 -3.720 1.00 90.12 102 GLY A C 1
ATOM 815 O O . GLY A 1 102 ? -3.241 -3.835 -3.797 1.00 90.12 102 GLY A O 1
ATOM 816 N N . ILE A 1 103 ? -0.994 -4.056 -3.787 1.00 91.50 103 ILE A N 1
ATOM 817 C CA . ILE A 1 103 ? -0.645 -2.636 -3.918 1.00 91.50 103 ILE A CA 1
ATOM 818 C C . ILE A 1 103 ? 0.227 -2.406 -5.151 1.00 91.50 103 ILE A C 1
ATOM 820 O O . ILE A 1 103 ? 0.996 -3.278 -5.550 1.00 91.50 103 ILE A O 1
ATOM 824 N N . ALA A 1 104 ? 0.140 -1.209 -5.716 1.00 91.44 104 ALA A N 1
ATOM 825 C CA . ALA A 1 104 ? 1.018 -0.711 -6.759 1.00 91.44 104 ALA A CA 1
ATOM 826 C C . ALA A 1 104 ? 1.759 0.530 -6.253 1.00 91.44 104 ALA A C 1
ATOM 828 O O . ALA A 1 104 ? 1.156 1.427 -5.659 1.00 91.44 104 ALA A O 1
ATOM 829 N N . LEU A 1 105 ? 3.064 0.587 -6.518 1.00 90.75 105 LEU A N 1
ATOM 830 C CA . LEU A 1 105 ? 3.867 1.791 -6.324 1.00 90.75 105 LEU A CA 1
ATOM 831 C C . LEU A 1 105 ? 3.862 2.570 -7.638 1.00 90.75 105 LEU A C 1
ATOM 833 O O . LEU A 1 105 ? 4.393 2.101 -8.645 1.00 90.75 105 LEU A O 1
ATOM 837 N N . VAL A 1 106 ? 3.222 3.735 -7.643 1.00 91.94 106 VAL A N 1
ATOM 838 C CA . VAL A 1 106 ? 2.974 4.513 -8.858 1.00 91.94 106 VAL A CA 1
ATOM 839 C C . VAL A 1 106 ? 3.845 5.765 -8.841 1.00 91.94 106 VAL A C 1
ATOM 841 O O . VAL A 1 106 ? 3.673 6.593 -7.950 1.00 91.94 106 VAL A O 1
ATOM 844 N N . PRO A 1 107 ? 4.769 5.941 -9.802 1.00 91.00 107 PRO A N 1
ATOM 845 C CA . PRO A 1 107 ? 5.582 7.148 -9.909 1.00 91.00 107 PRO A CA 1
ATOM 846 C C . PRO A 1 107 ? 4.746 8.434 -9.859 1.00 91.00 107 PRO A C 1
ATOM 848 O O . PRO A 1 107 ? 3.832 8.619 -10.663 1.00 91.00 107 PRO A O 1
ATOM 851 N N . ALA A 1 108 ? 5.095 9.344 -8.952 1.00 86.19 108 ALA A N 1
ATOM 852 C CA . ALA A 1 108 ? 4.544 10.693 -8.889 1.00 86.19 108 ALA A CA 1
ATOM 853 C C . ALA A 1 108 ? 5.554 11.657 -9.537 1.00 86.19 108 ALA A C 1
ATOM 855 O O . ALA A 1 108 ? 6.253 12.420 -8.873 1.00 86.19 108 ALA A O 1
ATOM 856 N N . GLY A 1 109 ? 5.667 11.564 -10.865 1.00 85.31 109 GLY A N 1
ATOM 857 C CA . GLY A 1 109 ? 6.680 12.262 -11.662 1.00 85.31 109 GLY A CA 1
ATOM 858 C C . GLY A 1 109 ? 7.905 11.397 -11.977 1.00 85.31 109 GLY A C 1
ATOM 859 O O . GLY A 1 109 ? 7.838 10.167 -11.974 1.00 85.31 109 GLY A O 1
ATOM 860 N N . ASP A 1 110 ? 9.032 12.045 -12.276 1.00 86.19 110 ASP A N 1
ATOM 861 C CA . ASP A 1 110 ? 10.259 11.370 -12.710 1.00 86.19 110 ASP A CA 1
ATOM 862 C C . ASP A 1 110 ? 11.055 10.795 -11.529 1.00 86.19 110 ASP A C 1
ATOM 864 O O . ASP A 1 110 ? 11.993 11.409 -11.022 1.00 86.19 110 ASP A O 1
ATOM 868 N N . ILE A 1 111 ? 10.730 9.567 -11.132 1.00 85.06 111 ILE A N 1
ATOM 869 C CA . ILE A 1 111 ? 11.480 8.779 -10.145 1.00 85.06 111 ILE A CA 1
ATOM 870 C C . ILE A 1 111 ? 12.063 7.519 -10.795 1.00 85.06 111 ILE A C 1
ATOM 872 O O . ILE A 1 111 ? 11.516 6.966 -11.748 1.00 85.06 111 ILE A O 1
ATOM 876 N N . SER A 1 112 ? 13.205 7.051 -10.296 1.00 85.44 112 SER A N 1
ATOM 877 C CA . SER A 1 112 ? 13.751 5.744 -10.667 1.00 85.44 112 SER A CA 1
ATOM 878 C C . SER A 1 112 ? 14.406 5.123 -9.448 1.00 85.44 112 SER A C 1
ATOM 880 O O . SER A 1 112 ? 15.546 5.460 -9.147 1.00 85.44 112 SER A O 1
ATOM 882 N N . VAL A 1 113 ? 13.674 4.247 -8.762 1.00 79.81 113 VAL A N 1
ATOM 883 C CA . VAL A 1 113 ? 14.093 3.523 -7.557 1.00 79.81 113 VAL A CA 1
ATOM 884 C C . VAL A 1 113 ? 13.882 2.024 -7.761 1.00 79.81 113 VAL A C 1
ATOM 886 O O . VAL A 1 113 ? 12.900 1.612 -8.374 1.00 79.81 113 VAL A O 1
ATOM 889 N N . ALA A 1 114 ? 14.811 1.221 -7.259 1.00 79.06 114 ALA A N 1
ATOM 890 C CA . ALA A 1 114 ? 14.693 -0.221 -7.148 1.00 79.06 114 ALA A CA 1
ATOM 891 C C . ALA A 1 114 ? 14.529 -0.585 -5.671 1.00 79.06 114 ALA A C 1
ATOM 893 O O . ALA A 1 114 ? 15.324 -0.171 -4.819 1.00 79.06 114 ALA A O 1
ATOM 894 N N . PHE A 1 115 ? 13.487 -1.357 -5.395 1.00 75.06 115 PHE A N 1
ATOM 895 C CA . PHE A 1 115 ? 13.299 -2.019 -4.117 1.00 75.06 115 PHE A CA 1
ATOM 896 C C . PHE A 1 115 ? 13.823 -3.435 -4.225 1.00 75.06 115 PHE A C 1
ATOM 898 O O . PHE A 1 115 ? 13.664 -4.080 -5.263 1.00 75.06 115 PHE A O 1
ATOM 905 N N . ASP A 1 116 ? 14.455 -3.906 -3.161 1.00 68.00 116 ASP A N 1
ATOM 906 C CA . ASP A 1 116 ? 14.846 -5.302 -3.113 1.00 68.00 116 ASP A CA 1
ATOM 907 C C . ASP A 1 116 ? 13.610 -6.210 -3.105 1.00 68.00 116 ASP A C 1
ATOM 909 O O . ASP A 1 116 ? 12.606 -5.885 -2.467 1.00 68.00 116 ASP A O 1
ATOM 913 N N . SER A 1 117 ? 13.687 -7.332 -3.819 1.00 63.38 117 SER A N 1
ATOM 914 C CA . SER A 1 117 ? 12.629 -8.347 -3.873 1.00 63.38 117 SER A CA 1
ATOM 915 C C . SER A 1 117 ? 13.162 -9.681 -3.373 1.00 63.38 117 SER A C 1
ATOM 917 O O . SER A 1 117 ? 14.358 -9.948 -3.463 1.00 63.38 117 SER A O 1
ATOM 919 N N . LYS A 1 118 ? 12.274 -10.522 -2.831 1.00 55.12 118 LYS A N 1
ATOM 920 C CA . LYS A 1 118 ? 12.650 -11.768 -2.145 1.00 55.12 118 LYS A CA 1
ATOM 921 C C . LYS A 1 118 ? 13.327 -12.746 -3.108 1.00 55.12 118 LYS A C 1
ATOM 923 O O . LYS A 1 118 ? 14.155 -13.548 -2.701 1.00 55.12 118 LYS A O 1
ATOM 928 N N . GLU A 1 119 ? 13.001 -12.621 -4.390 1.00 59.53 119 GLU A N 1
ATOM 929 C CA . GLU A 1 119 ? 13.511 -13.450 -5.481 1.00 59.53 119 GLU A CA 1
ATOM 930 C C . GLU A 1 119 ? 14.851 -12.948 -6.057 1.00 59.53 119 GLU A C 1
ATOM 932 O O . GLU A 1 119 ? 15.350 -13.477 -7.052 1.00 59.53 119 GLU A O 1
ATOM 937 N N . ASN A 1 120 ? 15.466 -11.921 -5.461 1.00 56.56 120 ASN A N 1
ATOM 938 C CA . ASN A 1 120 ? 16.781 -11.456 -5.882 1.00 56.56 120 ASN A CA 1
ATOM 939 C C . ASN A 1 120 ? 17.889 -12.316 -5.247 1.00 56.56 120 ASN A C 1
ATOM 941 O O . ASN A 1 120 ? 18.285 -12.121 -4.106 1.00 56.56 120 ASN A O 1
ATOM 945 N N . GLY A 1 121 ? 18.422 -13.282 -5.999 1.00 52.72 121 GLY A N 1
ATOM 946 C CA . GLY A 1 121 ? 19.503 -14.165 -5.530 1.00 52.72 121 GLY A CA 1
ATOM 947 C C . GLY A 1 121 ? 20.907 -13.538 -5.499 1.00 52.72 121 GLY A C 1
ATOM 948 O O . GLY A 1 121 ? 21.878 -14.253 -5.258 1.00 52.72 121 GLY A O 1
ATOM 949 N N . SER A 1 122 ? 21.052 -12.240 -5.802 1.00 55.16 122 SER A N 1
ATOM 950 C CA . SER A 1 122 ? 22.360 -11.573 -5.965 1.00 55.16 122 SER A CA 1
ATOM 951 C C . SER A 1 122 ? 22.802 -10.712 -4.775 1.00 55.16 122 SER A C 1
ATOM 953 O O . SER A 1 122 ? 23.912 -10.179 -4.7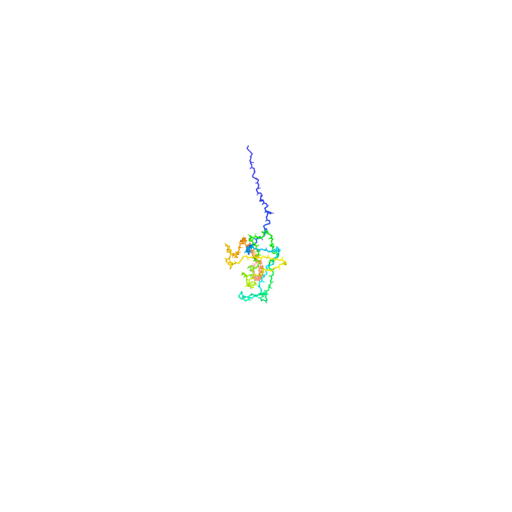85 1.00 55.16 122 SER A O 1
ATOM 955 N N . ASN A 1 123 ? 21.979 -10.567 -3.740 1.00 52.47 123 ASN A N 1
ATOM 956 C CA . ASN A 1 123 ? 22.270 -9.769 -2.553 1.00 52.47 123 ASN A CA 1
ATOM 957 C C . ASN A 1 123 ? 21.984 -10.547 -1.263 1.00 52.47 123 ASN A C 1
ATOM 959 O O . ASN A 1 123 ? 21.032 -11.301 -1.146 1.00 52.47 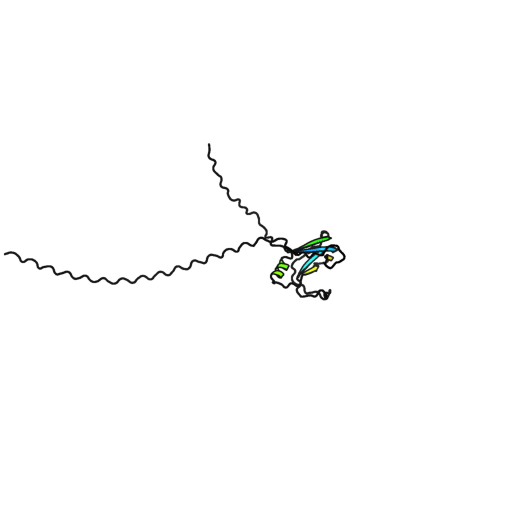123 ASN A O 1
ATOM 963 N N . SER A 1 124 ? 22.860 -10.363 -0.272 1.00 47.91 124 SER A N 1
ATOM 964 C CA . SER A 1 124 ? 22.863 -11.075 1.017 1.00 47.91 124 SER A CA 1
ATOM 965 C C . SER A 1 124 ? 21.792 -10.577 2.007 1.00 47.91 124 SER A C 1
ATOM 967 O O . SER A 1 124 ? 21.949 -10.740 3.220 1.00 47.91 124 SER A O 1
ATOM 969 N N . HIS A 1 125 ? 20.748 -9.910 1.525 1.00 47.22 125 HIS A N 1
ATOM 970 C CA . HIS A 1 125 ? 19.657 -9.416 2.354 1.00 47.22 125 HIS A CA 1
ATOM 971 C C . HIS A 1 125 ? 18.369 -10.062 1.860 1.00 47.22 125 HIS A C 1
ATOM 973 O O . HIS A 1 125 ? 18.017 -9.903 0.697 1.00 47.22 125 HIS A O 1
ATOM 979 N N . ASP A 1 126 ? 17.674 -10.786 2.736 1.00 48.66 126 ASP A N 1
ATOM 980 C CA . ASP A 1 126 ? 16.322 -11.242 2.434 1.00 48.66 126 ASP A CA 1
ATOM 981 C C . ASP A 1 126 ? 15.463 -9.998 2.188 1.00 48.66 126 ASP A C 1
ATOM 983 O O . ASP A 1 126 ? 15.402 -9.113 3.050 1.00 48.66 126 ASP A O 1
ATOM 987 N N . ALA A 1 127 ? 14.805 -9.889 1.031 1.00 46.41 127 ALA A N 1
ATOM 988 C CA . ALA A 1 127 ? 13.809 -8.840 0.894 1.00 46.41 127 ALA A CA 1
ATOM 989 C C . ALA A 1 127 ? 12.619 -9.192 1.783 1.00 46.41 127 ALA A C 1
ATOM 991 O O . ALA A 1 127 ? 11.786 -10.051 1.483 1.00 46.41 127 ALA A O 1
ATOM 992 N N . GLU A 1 128 ? 12.584 -8.531 2.926 1.00 50.09 128 GLU A N 1
ATOM 993 C CA . GLU A 1 128 ? 11.554 -8.713 3.921 1.00 50.09 128 GLU A CA 1
ATOM 994 C C . GLU A 1 128 ? 10.498 -7.624 3.729 1.00 50.09 128 GLU A C 1
ATOM 996 O O . GLU A 1 128 ? 10.702 -6.463 4.090 1.00 50.09 128 GLU A O 1
ATOM 1001 N N . LEU A 1 129 ? 9.340 -8.006 3.187 1.00 47.47 129 LEU A N 1
ATOM 1002 C CA . LEU A 1 129 ? 8.115 -7.259 3.440 1.00 47.47 129 LEU A CA 1
ATOM 1003 C C . LEU A 1 129 ? 7.700 -7.545 4.884 1.00 47.47 129 LEU A C 1
ATOM 1005 O O . LEU A 1 129 ? 6.973 -8.499 5.161 1.00 47.47 129 LEU A O 1
ATOM 1009 N N . ASN A 1 130 ? 8.184 -6.719 5.807 1.00 51.59 130 ASN A N 1
ATOM 1010 C CA . ASN A 1 130 ? 7.729 -6.763 7.185 1.00 51.59 130 ASN A CA 1
ATOM 1011 C C . ASN A 1 130 ? 6.519 -5.842 7.342 1.00 51.59 130 ASN A C 1
ATOM 1013 O O . ASN A 1 130 ? 6.607 -4.640 7.077 1.00 51.59 130 ASN A O 1
ATOM 1017 N N . VAL A 1 131 ? 5.397 -6.427 7.755 1.00 51.25 131 VAL A N 1
ATOM 1018 C CA . VAL A 1 131 ? 4.210 -5.695 8.178 1.00 51.25 131 VAL A CA 1
ATOM 1019 C C . VAL A 1 131 ? 4.281 -5.546 9.693 1.00 51.25 131 VAL A C 1
ATOM 1021 O O . VAL A 1 131 ? 3.918 -6.457 10.439 1.00 51.25 131 VAL A O 1
ATOM 1024 N N . GLN A 1 132 ? 4.781 -4.400 10.154 1.00 47.94 132 GLN A N 1
ATOM 1025 C CA . GLN A 1 132 ? 4.973 -4.151 11.580 1.00 47.94 132 GLN A CA 1
ATOM 1026 C C . GLN A 1 132 ? 3.779 -3.389 12.154 1.00 47.94 132 GLN A C 1
ATOM 1028 O O . GLN A 1 132 ? 3.478 -2.281 11.722 1.00 47.94 132 GLN A O 1
ATOM 1033 N N . LEU A 1 133 ? 3.117 -3.968 13.160 1.00 51.09 133 LEU A N 1
ATOM 1034 C CA . LEU A 1 133 ? 2.227 -3.224 14.052 1.00 51.09 133 LEU A CA 1
ATOM 1035 C C . LEU A 1 133 ? 3.108 -2.344 14.947 1.00 51.09 133 LEU A C 1
ATOM 1037 O O . LEU A 1 133 ? 3.673 -2.818 15.931 1.00 51.09 133 LEU A O 1
ATOM 1041 N N . GLU A 1 134 ? 3.264 -1.072 14.596 1.00 49.62 134 GLU A N 1
ATOM 1042 C CA . GLU A 1 134 ? 4.156 -0.145 15.297 1.00 49.62 134 GLU A CA 1
ATOM 1043 C C . GLU A 1 134 ? 3.643 0.210 16.702 1.00 49.62 134 GLU A C 1
ATOM 1045 O O . GLU A 1 134 ? 4.424 0.596 17.573 1.00 49.62 134 GLU A O 1
ATOM 1050 N N . LYS A 1 135 ? 2.335 0.042 16.966 1.00 44.97 135 LYS A N 1
ATOM 1051 C CA . LYS A 1 135 ? 1.727 0.236 18.294 1.00 44.97 135 LYS A CA 1
ATOM 1052 C C . LYS A 1 135 ? 0.367 -0.457 18.401 1.00 44.97 135 LYS A C 1
ATOM 1054 O O . LYS A 1 135 ? -0.399 -0.420 17.453 1.00 44.97 135 LYS A O 1
ATOM 1059 N N . ILE A 1 136 ? -0.008 -1.017 19.553 1.00 47.16 136 ILE A N 1
ATOM 1060 C CA . ILE A 1 136 ? -1.425 -1.253 19.901 1.00 47.16 136 ILE A CA 1
ATOM 1061 C C . ILE A 1 136 ? -1.907 0.013 20.620 1.00 47.16 136 ILE A C 1
ATOM 1063 O O . ILE A 1 136 ? -1.366 0.364 21.671 1.00 47.16 136 ILE A O 1
ATOM 1067 N N . GLY A 1 137 ? -2.855 0.751 20.036 1.00 46.94 137 GLY A N 1
ATOM 1068 C CA . GLY A 1 137 ? -3.515 1.858 20.732 1.00 46.94 137 GLY A CA 1
ATOM 1069 C C . GLY A 1 137 ? -4.211 1.332 21.996 1.00 46.94 137 GLY A C 1
ATOM 1070 O O . GLY A 1 137 ? -4.609 0.166 22.015 1.00 46.94 137 GLY A O 1
ATOM 1071 N N . PRO A 1 138 ? -4.346 2.127 23.074 1.00 37.22 138 PRO A N 1
ATOM 1072 C CA . PRO A 1 138 ? -5.096 1.681 24.245 1.00 37.22 138 PRO A CA 1
ATOM 1073 C C . PRO A 1 138 ? -6.493 1.209 23.819 1.00 37.22 138 PRO A C 1
ATOM 1075 O O . PRO A 1 138 ? -7.072 1.770 22.886 1.00 37.22 138 PRO A O 1
ATOM 1078 N N . ILE A 1 139 ? -7.031 0.185 24.496 1.00 46.78 139 ILE A N 1
ATOM 1079 C CA . ILE A 1 139 ? -8.433 -0.227 24.331 1.00 46.78 139 ILE A CA 1
ATOM 1080 C C . ILE A 1 139 ? -9.283 1.045 24.401 1.00 46.78 139 ILE A C 1
ATOM 1082 O O . ILE A 1 139 ? -9.150 1.816 25.356 1.00 46.78 139 ILE A O 1
ATOM 1086 N N . GLY A 1 140 ? -10.097 1.291 23.367 1.00 40.59 140 GLY A N 1
ATOM 1087 C CA . GLY A 1 140 ? -10.977 2.459 23.328 1.00 40.59 140 GLY A CA 1
ATOM 1088 C C . GLY A 1 140 ? -11.811 2.534 24.612 1.00 40.59 140 GLY A C 1
ATOM 1089 O O . GLY A 1 140 ? -12.108 1.488 25.195 1.00 40.59 140 GLY A O 1
ATOM 1090 N N . PRO A 1 141 ? -12.169 3.737 25.097 1.00 41.44 141 PRO A N 1
ATOM 1091 C CA . PRO A 1 141 ? -12.957 3.852 26.317 1.00 41.44 141 PRO A CA 1
ATOM 1092 C C . PRO A 1 141 ? -14.200 2.966 26.201 1.00 41.44 141 PRO A C 1
ATOM 1094 O O . PRO A 1 141 ? -14.867 2.964 25.163 1.00 41.44 141 PRO A O 1
ATOM 1097 N N . GLN A 1 142 ? -14.498 2.199 27.254 1.00 48.34 142 GLN A N 1
ATOM 1098 C CA . GLN A 1 142 ? -15.765 1.481 27.345 1.00 48.34 142 GLN A CA 1
ATOM 1099 C C . GLN A 1 142 ? -16.886 2.484 27.052 1.00 48.34 142 GLN A C 1
ATOM 1101 O O . GLN A 1 142 ? -16.920 3.559 27.656 1.00 48.34 142 GLN A O 1
ATOM 1106 N N . GLY A 1 143 ? -17.759 2.158 26.093 1.00 39.78 143 GLY A N 1
ATOM 1107 C CA . GLY A 1 143 ? -18.866 3.035 25.724 1.00 39.78 143 GLY A CA 1
ATOM 1108 C C . GLY A 1 143 ? -19.651 3.452 26.967 1.00 39.78 143 GLY A C 1
ATOM 1109 O O . GLY A 1 143 ? -19.840 2.642 27.880 1.00 39.78 143 GLY A O 1
ATOM 1110 N N . PHE A 1 144 ? -20.076 4.717 27.025 1.00 38.69 144 PHE A N 1
ATOM 1111 C CA . PHE A 1 144 ? -20.888 5.208 28.136 1.00 38.69 144 PHE A CA 1
ATOM 1112 C C . PHE A 1 144 ? -22.075 4.268 28.362 1.00 38.69 144 PHE A C 1
ATOM 1114 O O . PHE A 1 144 ? -22.737 3.848 27.409 1.00 38.69 144 PHE A O 1
ATOM 1121 N N . GLN A 1 145 ? -22.352 3.942 29.627 1.00 53.16 145 GLN A N 1
ATOM 1122 C CA . GLN A 1 145 ? -23.587 3.254 29.980 1.00 53.16 145 GLN A CA 1
ATOM 1123 C C . GLN A 1 145 ? -24.759 4.063 29.409 1.00 53.16 145 GLN A C 1
ATOM 1125 O O . GLN A 1 145 ? -24.829 5.276 29.618 1.00 53.16 145 GLN A O 1
ATOM 1130 N N . GLY A 1 146 ? -25.649 3.401 28.663 1.00 47.62 146 GLY A N 1
ATOM 1131 C CA . GLY A 1 146 ? -26.830 4.053 28.101 1.00 47.62 146 GLY A CA 1
ATOM 1132 C C . GLY A 1 146 ? -27.630 4.783 29.191 1.00 47.62 146 GLY A C 1
ATOM 1133 O O . GLY A 1 146 ? -27.601 4.363 30.354 1.00 47.62 146 GLY A O 1
ATOM 1134 N N . PRO A 1 147 ? -28.333 5.880 28.855 1.00 54.59 147 PRO A N 1
ATOM 1135 C CA . PRO A 1 147 ? -29.114 6.627 29.832 1.00 54.59 147 PRO A CA 1
ATOM 1136 C C . PRO A 1 147 ? -30.106 5.701 30.541 1.00 54.59 147 PRO A C 1
ATOM 1138 O O . PRO A 1 147 ? -30.720 4.828 29.924 1.00 54.59 147 PRO A O 1
ATOM 1141 N N . ARG A 1 148 ? -30.279 5.900 31.852 1.00 65.06 148 ARG A N 1
ATOM 1142 C CA . ARG A 1 148 ? -31.340 5.233 32.612 1.00 65.06 148 ARG A CA 1
ATOM 1143 C C . ARG A 1 148 ? -32.678 5.536 31.934 1.00 65.06 148 ARG A C 1
ATOM 1145 O O . ARG A 1 148 ? -32.981 6.703 31.691 1.00 65.06 148 ARG A O 1
ATOM 1152 N N . GLY A 1 149 ? -33.463 4.497 31.642 1.00 62.62 149 GLY A N 1
ATOM 1153 C CA . GLY A 1 149 ? -34.808 4.660 31.088 1.00 62.62 149 GLY A CA 1
ATOM 1154 C C . GLY A 1 149 ? -35.652 5.609 31.945 1.00 62.62 149 GLY A C 1
ATOM 1155 O O . GLY A 1 149 ? -35.489 5.654 33.168 1.00 62.62 149 GLY A O 1
ATOM 1156 N N . ALA A 1 150 ? -36.528 6.386 31.302 1.00 62.75 150 ALA A N 1
ATOM 1157 C CA . ALA A 1 150 ? -37.424 7.306 31.994 1.00 62.75 150 ALA A CA 1
ATOM 1158 C C . ALA A 1 150 ? -38.253 6.569 33.061 1.00 62.75 150 ALA A C 1
ATOM 1160 O O . ALA A 1 150 ? -38.653 5.418 32.872 1.00 62.75 150 ALA A O 1
ATOM 1161 N N . VAL A 1 151 ? -38.519 7.240 34.184 1.00 76.19 151 VAL A N 1
ATOM 1162 C CA . VAL A 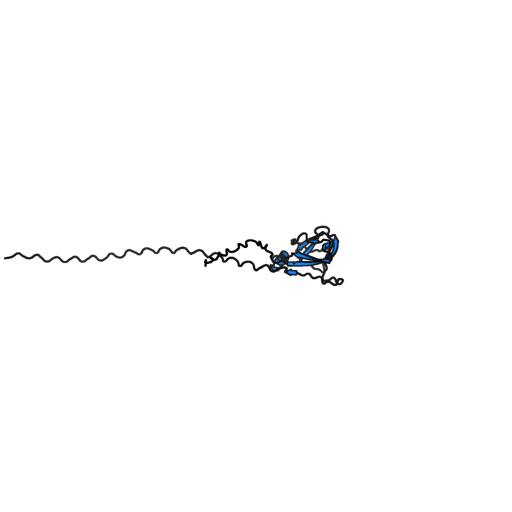1 151 ? -39.488 6.750 35.170 1.00 76.19 151 VAL A CA 1
ATOM 1163 C C . VAL A 1 151 ? -40.846 6.649 34.473 1.00 76.19 151 VAL A C 1
ATOM 1165 O O . VAL A 1 151 ? -41.257 7.587 33.789 1.00 76.19 151 VAL A O 1
ATOM 1168 N N . GLY A 1 152 ? -41.521 5.505 34.616 1.00 72.44 152 GLY A N 1
ATOM 1169 C CA . GLY A 1 152 ? -42.866 5.319 34.075 1.00 72.44 152 GLY A CA 1
ATOM 1170 C C . GLY A 1 152 ? -43.851 6.358 34.635 1.00 72.44 152 GLY A C 1
ATOM 1171 O O . GLY A 1 152 ? -43.628 6.882 35.729 1.00 72.44 152 GLY A O 1
ATOM 1172 N N . PRO A 1 153 ? -44.936 6.678 33.911 1.00 77.31 153 PRO A N 1
ATOM 1173 C CA . PRO A 1 153 ? -45.944 7.618 34.394 1.00 77.31 153 PRO A CA 1
ATOM 1174 C C . PRO A 1 153 ? -46.535 7.154 35.733 1.00 77.31 153 PRO A C 1
ATOM 1176 O O . PRO A 1 153 ? -46.649 5.955 35.994 1.00 77.31 153 PRO A O 1
ATOM 1179 N N . ALA A 1 154 ? -46.934 8.109 36.576 1.00 81.44 154 ALA A N 1
ATOM 1180 C CA . ALA A 1 154 ? -47.694 7.805 37.783 1.00 81.44 154 ALA A CA 1
ATOM 1181 C C . ALA A 1 154 ? -48.994 7.065 37.416 1.00 81.44 154 ALA A C 1
ATOM 1183 O O . ALA A 1 154 ? -49.646 7.400 36.424 1.00 81.44 154 ALA A O 1
ATOM 1184 N N . GLY A 1 155 ? -49.367 6.059 38.213 1.00 79.50 155 GLY A N 1
ATOM 1185 C CA . GLY A 1 155 ? -50.645 5.365 38.050 1.00 79.50 155 GLY A CA 1
ATOM 1186 C C . GLY A 1 155 ? -51.830 6.324 38.211 1.00 79.50 155 GLY A C 1
ATOM 1187 O O . GLY A 1 155 ? -51.740 7.312 38.940 1.00 79.50 155 GLY A O 1
ATOM 1188 N N . ALA A 1 156 ? -52.941 6.037 37.530 1.00 76.19 156 ALA A N 1
ATOM 1189 C CA . ALA A 1 156 ? -54.169 6.816 37.666 1.00 76.19 156 ALA A CA 1
ATOM 1190 C C . ALA A 1 156 ? -54.650 6.841 39.129 1.00 76.19 156 ALA A C 1
ATOM 1192 O O . ALA A 1 156 ? -54.546 5.841 39.842 1.00 76.19 156 ALA A O 1
ATOM 1193 N N . ALA A 1 157 ? -55.195 7.979 39.569 1.00 83.12 157 ALA A N 1
ATOM 1194 C CA . ALA A 1 157 ? -55.835 8.078 40.876 1.00 83.12 157 ALA A CA 1
ATOM 1195 C C . ALA A 1 157 ? -56.992 7.067 40.973 1.00 83.12 157 ALA A C 1
ATOM 1197 O O . ALA A 1 157 ? -57.784 6.930 40.038 1.00 83.12 157 ALA A O 1
ATOM 1198 N N . GLY A 1 158 ? -57.089 6.360 42.102 1.00 79.88 158 GLY A N 1
ATOM 1199 C CA . GLY A 1 158 ? -58.208 5.457 42.366 1.00 79.88 158 GLY A CA 1
ATOM 1200 C C . GLY A 1 158 ? -59.536 6.219 42.402 1.00 79.88 158 GLY A C 1
ATOM 1201 O O . GLY A 1 158 ? -59.597 7.351 42.880 1.00 79.88 158 GLY A O 1
ATOM 1202 N N . SER A 1 159 ? -60.605 5.602 41.901 1.00 78.94 159 SER A N 1
ATOM 1203 C CA . SER A 1 159 ? -61.959 6.157 41.980 1.00 78.94 159 SER A CA 1
ATOM 1204 C C . SER A 1 159 ? -62.381 6.374 43.436 1.00 78.94 159 SER A C 1
ATOM 1206 O O . SER A 1 159 ? -62.158 5.504 44.280 1.00 78.94 159 SER A O 1
ATOM 1208 N N . GLN A 1 160 ? -63.040 7.498 43.724 1.00 84.38 160 GLN A N 1
ATOM 1209 C CA . GLN A 1 160 ? -63.668 7.735 45.024 1.00 84.38 160 GLN A CA 1
ATOM 1210 C C . GLN A 1 160 ? -64.698 6.631 45.320 1.00 84.38 160 GLN A C 1
ATOM 1212 O O . GLN A 1 160 ? -65.505 6.283 44.458 1.00 84.38 160 GLN A O 1
ATOM 1217 N N . GLY A 1 161 ? -64.662 6.072 46.535 1.00 80.94 161 GLY A N 1
ATOM 1218 C CA . GLY A 1 161 ? -65.640 5.079 46.980 1.00 80.94 161 GLY A CA 1
ATOM 1219 C C . GLY A 1 161 ? -67.063 5.647 47.002 1.00 80.94 161 GLY A C 1
ATOM 1220 O O . GLY A 1 161 ? -67.261 6.839 47.246 1.00 80.94 161 GLY A O 1
ATOM 1221 N N . ALA A 1 162 ? -68.058 4.795 46.747 1.00 79.56 162 ALA A N 1
ATOM 1222 C CA . ALA A 1 162 ? -69.465 5.182 46.825 1.00 79.56 162 ALA A CA 1
ATOM 1223 C C . ALA A 1 162 ? -69.836 5.663 48.248 1.00 79.56 162 ALA A C 1
ATOM 1225 O O . ALA A 1 162 ? -69.285 5.143 49.224 1.00 79.56 162 ALA A O 1
ATOM 1226 N N . PRO A 1 163 ? -70.771 6.625 48.394 1.00 83.69 163 PRO A N 1
ATOM 1227 C CA . PRO A 1 163 ? -71.315 7.001 49.696 1.00 83.69 163 PRO A CA 1
ATOM 1228 C C . PRO A 1 163 ? -71.865 5.783 50.452 1.00 83.69 163 PRO A C 1
ATOM 1230 O O . PRO A 1 163 ? -72.489 4.906 49.855 1.00 83.69 163 PRO A O 1
ATOM 1233 N N . GLY A 1 164 ? -71.643 5.739 51.769 1.00 82.75 164 GLY A N 1
ATOM 1234 C CA . GLY A 1 164 ? -72.212 4.698 52.626 1.00 82.75 164 GLY A CA 1
ATOM 1235 C C . GLY A 1 164 ? -73.750 4.749 52.661 1.00 82.75 164 GLY A C 1
ATOM 1236 O O . GLY A 1 164 ? -74.334 5.802 52.394 1.00 82.75 164 GLY A O 1
ATOM 1237 N N . PRO A 1 165 ? -74.424 3.633 52.993 1.00 83.81 165 PRO A N 1
ATOM 1238 C CA . PRO A 1 165 ? -75.880 3.600 53.108 1.00 83.81 165 PRO A CA 1
ATOM 1239 C C . PRO A 1 165 ? -76.381 4.532 54.223 1.00 83.81 165 PRO A C 1
ATOM 1241 O O . PRO A 1 165 ? -75.717 4.717 55.244 1.00 83.81 165 PRO A O 1
ATOM 1244 N N . GLN A 1 166 ? -77.578 5.096 54.043 1.00 86.12 166 GLN A N 1
ATOM 1245 C CA . GLN A 1 166 ? -78.264 5.868 55.081 1.00 86.12 166 GLN A CA 1
ATOM 1246 C C . GLN A 1 166 ? -78.559 4.975 56.300 1.00 86.12 166 GLN A C 1
ATOM 1248 O O . GLN A 1 166 ? -79.034 3.849 56.152 1.00 86.12 166 GLN A O 1
ATOM 1253 N N . GLY A 1 167 ? -78.284 5.483 57.507 1.00 81.62 167 GLY A N 1
ATOM 1254 C CA . GLY A 1 167 ? -78.571 4.773 58.755 1.00 81.62 167 GLY A CA 1
ATOM 1255 C C . GLY A 1 167 ? -80.078 4.571 58.997 1.00 81.62 167 GLY A C 1
ATOM 1256 O O . GLY A 1 167 ? -80.892 5.335 58.473 1.00 81.62 167 GLY A O 1
ATOM 1257 N N . PRO A 1 168 ? -80.469 3.561 59.795 1.00 80.00 168 PRO A N 1
ATOM 1258 C CA . PRO A 1 168 ? -81.870 3.312 60.122 1.00 80.00 168 PRO A CA 1
ATOM 1259 C C . PRO A 1 168 ? -82.482 4.490 60.894 1.00 80.00 168 PRO A C 1
ATOM 1261 O O . PRO A 1 168 ? -81.832 5.107 61.739 1.00 80.00 168 PRO A O 1
ATOM 1264 N N . THR A 1 169 ? -83.753 4.794 60.626 1.00 82.75 169 THR A N 1
ATOM 1265 C CA . THR A 1 169 ? -84.531 5.770 61.400 1.00 82.75 169 THR A CA 1
ATOM 1266 C C . THR A 1 169 ? -84.677 5.294 62.850 1.00 82.75 169 THR A C 1
ATOM 1268 O O . THR A 1 169 ? -85.002 4.133 63.091 1.00 82.75 169 THR A O 1
ATOM 1271 N N . GLY A 1 170 ? -84.433 6.183 63.819 1.00 79.00 170 GLY A N 1
ATOM 1272 C CA . GLY A 1 170 ? -84.579 5.870 65.244 1.00 79.00 170 GLY A CA 1
ATOM 1273 C C . GLY A 1 170 ? -86.023 5.525 65.626 1.00 79.00 170 GLY A C 1
ATOM 1274 O O . GLY A 1 170 ? -86.969 6.079 65.067 1.00 79.00 170 GLY A O 1
ATOM 1275 N N . ALA A 1 171 ? -86.192 4.613 66.587 1.00 75.75 171 ALA A N 1
ATOM 1276 C CA . ALA A 1 171 ? -87.503 4.252 67.120 1.00 75.75 171 ALA A CA 1
ATOM 1277 C C . ALA A 1 171 ? -88.181 5.466 67.783 1.00 75.75 171 ALA A C 1
ATOM 1279 O O . ALA A 1 171 ? -87.542 6.223 68.516 1.00 75.75 171 ALA A O 1
ATOM 1280 N N . THR A 1 172 ? -89.480 5.651 67.540 1.00 79.25 172 THR A N 1
ATOM 1281 C CA . THR A 1 172 ? -90.289 6.672 68.218 1.00 79.25 172 THR A CA 1
ATOM 1282 C C . THR A 1 172 ? -90.302 6.409 69.727 1.00 79.25 172 THR A C 1
ATOM 1284 O O . THR A 1 172 ? -90.527 5.279 70.158 1.00 79.25 172 THR A O 1
ATOM 1287 N N . GLY A 1 173 ? -90.045 7.445 70.533 1.00 78.38 173 GLY A N 1
ATOM 1288 C CA . GLY A 1 173 ? -90.048 7.343 71.994 1.00 78.38 173 GLY A CA 1
ATOM 1289 C C . GLY A 1 173 ? -91.421 6.949 72.550 1.00 78.38 173 GLY A C 1
ATOM 1290 O O . GLY A 1 173 ? -92.454 7.315 71.992 1.00 78.38 173 GLY A O 1
ATOM 1291 N N . ALA A 1 174 ? -91.427 6.199 73.655 1.00 74.38 174 ALA A N 1
ATOM 1292 C CA . ALA A 1 174 ? -92.651 5.810 74.348 1.00 74.38 174 ALA A CA 1
ATOM 1293 C C . ALA A 1 174 ? -93.432 7.044 74.840 1.00 74.38 174 ALA A C 1
ATOM 1295 O O . ALA A 1 174 ? -92.841 8.022 75.302 1.00 74.38 174 ALA A O 1
ATOM 1296 N N . ILE A 1 175 ? -94.764 6.985 74.760 1.00 78.75 175 ILE A N 1
ATOM 1297 C CA . ILE A 1 175 ? -95.653 8.005 75.331 1.00 78.75 175 ILE A CA 1
ATOM 1298 C C . ILE A 1 175 ? -95.445 8.027 76.852 1.00 78.75 175 ILE A C 1
ATOM 1300 O O . ILE A 1 175 ? -95.451 6.978 77.497 1.00 78.75 175 ILE A O 1
ATOM 1304 N N . GLY A 1 176 ? -95.235 9.220 77.417 1.00 76.94 176 GLY A N 1
ATOM 1305 C CA . GLY A 1 176 ? -95.042 9.396 78.856 1.00 76.94 176 GLY A CA 1
ATOM 1306 C C . GLY A 1 176 ? -96.275 8.972 79.670 1.00 76.94 176 GLY A C 1
ATOM 1307 O O . GLY A 1 176 ? -97.397 9.039 79.163 1.00 76.94 176 GLY A O 1
ATOM 1308 N N . PRO A 1 177 ? -96.092 8.534 80.928 1.00 76.25 177 PRO A N 1
ATOM 1309 C CA . PRO A 1 177 ? -97.204 8.147 81.790 1.00 76.25 177 PRO A CA 1
ATOM 1310 C C . PRO A 1 177 ? -98.166 9.323 82.017 1.00 76.25 177 PRO A C 1
ATOM 1312 O O . PRO A 1 177 ? -97.746 10.479 82.092 1.00 76.25 177 PRO A O 1
ATOM 1315 N N . ALA A 1 178 ? -99.461 9.024 82.142 1.00 79.19 178 ALA A N 1
ATOM 1316 C CA . ALA A 1 178 ? -100.469 10.018 82.500 1.00 79.19 178 ALA A CA 1
ATOM 1317 C C . ALA A 1 178 ? -100.160 10.637 83.878 1.00 79.19 178 ALA A C 1
ATOM 1319 O O . ALA A 1 178 ? -99.736 9.937 84.798 1.00 79.19 178 ALA A O 1
ATOM 1320 N N . GLY A 1 179 ? -100.361 11.952 84.011 1.00 73.00 179 GLY A N 1
ATOM 1321 C CA . GLY A 1 179 ? -100.112 12.681 85.257 1.00 73.00 179 GLY A CA 1
ATOM 1322 C C . GLY A 1 179 ? -101.041 12.248 86.404 1.00 73.00 179 GLY A C 1
ATOM 1323 O O . GLY A 1 179 ? -102.137 11.741 86.153 1.00 73.00 179 GLY A O 1
ATOM 1324 N N . PRO A 1 180 ? -100.626 12.438 87.669 1.00 73.38 180 PRO A N 1
ATOM 1325 C CA . PRO A 1 180 ? -101.384 11.985 88.833 1.00 73.38 180 PRO A CA 1
ATOM 1326 C C . PRO A 1 180 ? -102.728 12.719 88.967 1.00 73.38 180 PRO A C 1
ATOM 1328 O O . PRO A 1 180 ? -102.815 13.927 88.754 1.00 73.38 180 PRO A O 1
ATOM 1331 N N . SER A 1 181 ? -103.778 11.990 89.356 1.00 71.69 181 SER A N 1
ATOM 1332 C CA . SER A 1 181 ? -105.062 12.583 89.761 1.00 71.69 181 SER A CA 1
ATOM 1333 C C . SER A 1 181 ? -104.926 13.237 91.147 1.00 71.69 181 SER A C 1
ATOM 1335 O O . SER A 1 181 ? -104.273 12.678 92.025 1.00 71.69 181 SER A O 1
ATOM 1337 N N . GLY A 1 182 ? -105.487 14.439 91.322 1.00 56.25 182 GLY A N 1
ATOM 1338 C CA . GLY A 1 182 ? -105.338 15.267 92.530 1.00 56.25 182 GLY A CA 1
ATOM 1339 C C . GLY A 1 182 ? -106.094 14.762 93.779 1.00 56.25 182 GLY A C 1
ATOM 1340 O O . GLY A 1 182 ? -106.947 13.885 93.657 1.00 56.25 182 GLY A O 1
ATOM 1341 N N . PRO A 1 183 ? -105.773 15.309 94.972 1.00 59.25 183 PRO A N 1
ATOM 1342 C CA . PRO A 1 183 ? -106.054 14.705 96.280 1.00 59.25 183 PRO A CA 1
ATOM 1343 C C . PRO A 1 183 ? -107.477 14.954 96.811 1.00 59.25 183 PRO A C 1
ATOM 1345 O O . PRO A 1 183 ? -108.041 16.029 96.605 1.00 59.25 183 PRO A O 1
ATOM 1348 N N . GLY A 1 184 ? -107.997 13.979 97.564 1.00 45.25 184 GLY A N 1
ATOM 1349 C CA . GLY A 1 184 ? -109.210 14.042 98.384 1.00 45.25 184 GLY A CA 1
ATOM 1350 C C . GLY A 1 184 ? -109.090 13.107 99.579 1.00 45.25 184 GLY A C 1
ATOM 1351 O O . GLY A 1 184 ? -108.495 12.021 99.393 1.00 45.25 184 GLY A O 1
#

Radius of gyration: 45.22 Å; Cα contacts (8 Å, |Δi|>4): 225; chains: 1; bounding box: 132×41×120 Å

pLDDT: mean 70.3, std 19.39, range [32.56, 94.69]

Sequence (184 aa):
MHPVRPLPLAPRDNRRSDQQGHGSTLGFRGYASWFIRCGSFDVVRVASSWNEDTLQGNNLPSLGITDVRNVEVSKQSKNHYLVIDVTELVRDWVNNTQPNYGIALVPAGDISVAFDSKENGSNSHDAELNVQLEKIGPIGPQGFQGPRGAVGPAGAAGSQGAPGPQGPTGATGAIGPAGPSGPG